Protein AF-A0A1R1X973-F1 (afdb_monomer_lite)

Organism: NCBI:txid133412

Structure (mmCIF, N/CA/C/O backbone):
data_AF-A0A1R1X973-F1
#
_entry.id   AF-A0A1R1X973-F1
#
loop_
_atom_site.group_PDB
_atom_site.id
_atom_site.type_symbol
_atom_site.label_atom_id
_atom_site.label_alt_id
_atom_site.label_comp_id
_atom_site.label_asym_id
_atom_site.label_entity_id
_atom_site.label_seq_id
_atom_site.pdbx_PDB_ins_code
_atom_site.Cartn_x
_atom_site.Cartn_y
_atom_site.Cartn_z
_atom_site.occupancy
_atom_site.B_iso_or_equiv
_atom_site.auth_seq_id
_atom_site.auth_comp_id
_atom_site.auth_asym_id
_atom_site.auth_atom_id
_atom_site.pdbx_PDB_model_num
ATOM 1 N N . MET A 1 1 ? 5.787 -3.755 11.668 1.00 71.75 1 MET A N 1
ATOM 2 C CA . MET A 1 1 ? 5.842 -2.279 11.760 1.00 71.75 1 MET A CA 1
ATOM 3 C C . MET A 1 1 ? 4.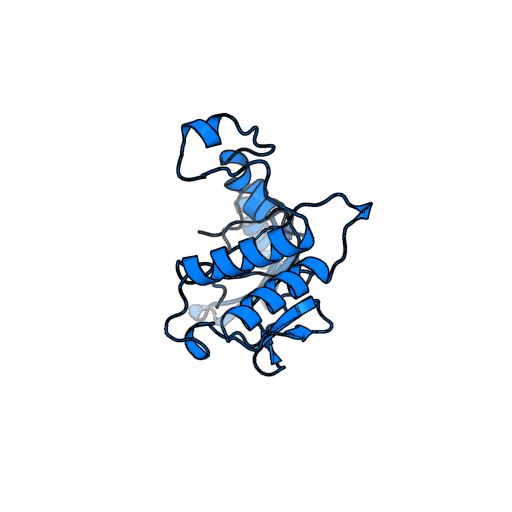712 -1.720 10.912 1.00 71.75 1 MET A C 1
ATOM 5 O O . MET A 1 1 ? 4.560 -2.182 9.790 1.00 71.75 1 MET A O 1
ATOM 9 N N . CYS A 1 2 ? 3.910 -0.798 11.445 1.00 79.50 2 CYS A N 1
ATOM 10 C CA . CYS A 1 2 ? 2.888 -0.079 10.679 1.00 79.50 2 CYS A CA 1
ATOM 11 C C . CYS A 1 2 ? 3.450 1.288 10.275 1.00 79.50 2 CYS A C 1
ATOM 13 O O . CYS A 1 2 ? 4.142 1.911 11.076 1.00 79.50 2 CYS A O 1
ATOM 15 N N . VAL A 1 3 ? 3.174 1.737 9.049 1.00 85.56 3 VAL A N 1
ATOM 16 C CA . VAL A 1 3 ? 3.608 3.046 8.542 1.00 85.56 3 VAL A CA 1
ATOM 17 C C . VAL A 1 3 ? 2.441 3.714 7.830 1.00 85.56 3 VAL A C 1
ATOM 19 O O . VAL A 1 3 ? 1.782 3.095 6.993 1.00 85.56 3 VAL A O 1
ATOM 22 N N . ARG A 1 4 ? 2.214 5.000 8.115 1.00 83.69 4 ARG A N 1
ATOM 23 C CA . ARG A 1 4 ? 1.286 5.834 7.349 1.00 83.69 4 ARG A CA 1
ATOM 24 C C . ARG A 1 4 ? 2.038 6.543 6.226 1.00 83.69 4 ARG A C 1
ATOM 26 O O . ARG A 1 4 ? 2.976 7.300 6.470 1.00 83.69 4 ARG A O 1
ATOM 33 N N . ARG A 1 5 ? 1.602 6.322 4.986 1.00 84.81 5 ARG A N 1
ATOM 34 C CA . ARG A 1 5 ? 2.119 7.046 3.816 1.00 84.81 5 ARG A CA 1
ATOM 35 C C . ARG A 1 5 ? 1.446 8.416 3.677 1.00 84.81 5 ARG A C 1
ATOM 37 O O . ARG A 1 5 ? 0.317 8.609 4.115 1.00 84.81 5 ARG A O 1
ATOM 44 N N . ILE A 1 6 ? 2.121 9.338 2.994 1.00 83.19 6 ILE A N 1
ATOM 45 C CA . ILE A 1 6 ? 1.608 10.692 2.711 1.00 83.19 6 ILE A CA 1
ATOM 46 C C . ILE A 1 6 ? 0.425 10.655 1.721 1.00 83.19 6 ILE A C 1
ATOM 48 O O . ILE A 1 6 ? -0.462 11.505 1.758 1.00 83.19 6 ILE A O 1
ATOM 52 N N . SER A 1 7 ? 0.394 9.677 0.811 1.00 81.44 7 SER A N 1
ATOM 53 C CA . SER A 1 7 ? -0.679 9.539 -0.177 1.00 81.44 7 SER A CA 1
ATOM 54 C C . SER A 1 7 ? -1.923 8.830 0.387 1.00 81.44 7 SER A C 1
ATOM 56 O O . SER A 1 7 ? -1.831 7.900 1.177 1.00 81.44 7 SER A O 1
ATOM 58 N N . GLY A 1 8 ? -3.120 9.211 -0.068 1.00 71.19 8 GLY A N 1
ATOM 59 C CA . GLY A 1 8 ? -4.357 8.507 0.315 1.00 71.19 8 GLY A CA 1
ATOM 60 C C . GLY A 1 8 ? -4.468 7.068 -0.227 1.00 71.19 8 GLY A C 1
ATOM 61 O O . GLY A 1 8 ? -3.612 6.597 -0.980 1.00 71.19 8 GLY A O 1
ATOM 62 N N . GLY A 1 9 ? -5.552 6.364 0.122 1.00 72.75 9 GLY A N 1
ATOM 63 C CA . GLY A 1 9 ? -5.918 5.015 -0.357 1.00 72.75 9 GLY A CA 1
ATOM 64 C C . GLY A 1 9 ? -5.969 3.952 0.746 1.00 72.75 9 GLY A C 1
ATOM 65 O O . GLY A 1 9 ? -5.810 4.282 1.914 1.00 72.75 9 GLY A O 1
ATOM 66 N N . GLY A 1 10 ? -6.137 2.683 0.362 1.00 74.19 10 GLY A N 1
ATOM 67 C CA . GLY A 1 10 ? -6.251 1.553 1.294 1.00 74.19 10 GLY A CA 1
ATOM 68 C C . GLY A 1 10 ? -4.926 1.043 1.875 1.00 74.19 10 GLY A C 1
ATOM 69 O O . GLY A 1 10 ? -3.848 1.568 1.571 1.00 74.19 10 GLY A O 1
ATOM 70 N N . THR A 1 11 ? -5.025 0.004 2.701 1.00 81.25 11 THR A N 1
ATOM 71 C CA . THR A 1 11 ? -3.897 -0.668 3.361 1.00 81.25 11 THR A CA 1
ATOM 72 C C . THR A 1 11 ? -3.297 -1.743 2.459 1.00 81.25 11 THR A C 1
ATOM 74 O O . THR A 1 11 ? -4.022 -2.471 1.786 1.00 81.25 11 THR A O 1
ATOM 77 N N . VAL A 1 12 ? -1.968 -1.846 2.452 1.00 81.62 12 VAL A N 1
ATOM 78 C CA . VAL A 1 12 ? -1.215 -2.853 1.693 1.00 81.62 12 VAL A CA 1
ATOM 79 C C . VAL A 1 12 ? -0.122 -3.456 2.570 1.00 81.62 12 VAL A C 1
ATOM 81 O O . VAL A 1 12 ? 0.368 -2.805 3.493 1.00 81.62 12 VAL A O 1
ATOM 84 N N . TYR A 1 13 ? 0.255 -4.697 2.273 1.00 85.62 13 TYR A N 1
ATOM 85 C CA . TYR A 1 13 ? 1.348 -5.399 2.938 1.00 85.62 13 TYR A CA 1
ATOM 86 C C . TYR A 1 13 ? 2.628 -5.338 2.092 1.00 85.62 13 TYR A C 1
ATOM 88 O O . TYR A 1 13 ? 2.587 -5.451 0.863 1.00 85.62 13 TYR A O 1
ATOM 96 N N . HIS A 1 14 ? 3.771 -5.160 2.755 1.00 87.56 14 HIS A N 1
ATOM 97 C CA . HIS A 1 14 ? 5.084 -5.125 2.119 1.00 87.56 14 HIS A CA 1
ATOM 98 C C . HIS A 1 14 ? 6.025 -6.129 2.789 1.00 87.56 14 HIS A C 1
ATOM 100 O O . HIS A 1 14 ? 6.245 -6.069 3.999 1.00 87.56 14 HIS A O 1
ATOM 106 N N . ASP A 1 15 ? 6.617 -6.995 1.974 1.00 90.25 15 ASP A N 1
ATOM 107 C CA . ASP A 1 15 ? 7.738 -7.870 2.306 1.00 90.25 15 ASP A CA 1
ATOM 108 C C . ASP A 1 15 ? 8.846 -7.725 1.243 1.00 90.25 15 ASP A C 1
ATOM 110 O O . ASP A 1 15 ? 8.802 -6.829 0.398 1.00 90.25 15 ASP A O 1
ATOM 114 N N . GLN A 1 16 ? 9.851 -8.604 1.273 1.00 88.62 16 GLN A N 1
ATOM 115 C CA . GLN A 1 16 ? 10.930 -8.617 0.276 1.00 88.62 16 GLN A CA 1
ATOM 116 C C . GLN A 1 16 ? 10.479 -9.056 -1.130 1.00 88.62 16 GLN A C 1
ATOM 118 O O . GLN A 1 16 ? 11.216 -8.851 -2.092 1.00 88.62 16 GLN A O 1
ATOM 123 N N . GLY A 1 17 ? 9.294 -9.657 -1.266 1.00 88.19 17 GLY A N 1
ATOM 124 C CA . GLY A 1 17 ? 8.691 -10.002 -2.553 1.00 88.19 17 GLY A CA 1
ATOM 125 C C . GLY A 1 17 ? 7.972 -8.824 -3.215 1.00 88.19 17 GLY A C 1
ATOM 126 O O . GLY A 1 17 ? 7.652 -8.893 -4.403 1.00 88.19 17 GLY A O 1
ATOM 127 N N . ASN A 1 18 ? 7.741 -7.731 -2.483 1.00 90.44 18 ASN A N 1
ATOM 128 C CA . ASN A 1 18 ? 7.068 -6.544 -2.992 1.00 90.44 18 ASN A CA 1
ATOM 129 C C . ASN A 1 18 ? 8.061 -5.523 -3.576 1.00 90.44 18 ASN A C 1
ATOM 131 O O . ASN A 1 18 ? 9.091 -5.210 -2.983 1.00 90.44 18 ASN A O 1
ATOM 135 N N . THR A 1 19 ? 7.724 -4.955 -4.737 1.00 89.56 19 THR A N 1
ATOM 136 C CA . THR A 1 19 ? 8.478 -3.862 -5.357 1.00 89.56 19 THR A CA 1
ATOM 137 C C . THR A 1 19 ? 7.643 -2.589 -5.423 1.00 89.56 19 THR A C 1
ATOM 139 O O . THR A 1 19 ? 6.618 -2.535 -6.098 1.00 89.56 19 THR A O 1
ATOM 142 N N . ASN A 1 20 ? 8.135 -1.533 -4.776 1.00 90.25 20 ASN A N 1
ATOM 143 C CA . ASN A 1 20 ? 7.516 -0.212 -4.798 1.00 90.25 20 ASN A CA 1
ATOM 144 C C . ASN A 1 20 ? 8.091 0.649 -5.928 1.00 90.25 20 ASN A C 1
ATOM 146 O O . ASN A 1 20 ? 9.302 0.667 -6.144 1.00 90.25 20 ASN A O 1
ATOM 150 N N . TYR A 1 21 ? 7.234 1.416 -6.603 1.00 88.62 21 TYR A N 1
ATOM 151 C CA . TYR A 1 21 ? 7.641 2.420 -7.584 1.00 88.62 21 TYR A CA 1
ATOM 152 C C . TYR A 1 21 ? 6.878 3.729 -7.357 1.00 88.62 21 TYR A C 1
ATOM 154 O O . TYR A 1 21 ? 5.712 3.724 -6.965 1.00 88.62 21 TYR A O 1
ATOM 162 N N . SER A 1 22 ? 7.537 4.852 -7.638 1.00 87.75 22 SER A N 1
ATOM 163 C CA . SER A 1 22 ? 6.955 6.192 -7.548 1.00 87.75 22 SER A CA 1
ATOM 164 C C . SER A 1 22 ? 7.372 7.004 -8.763 1.00 87.75 22 SER A C 1
ATOM 166 O O . SER A 1 22 ? 8.551 7.046 -9.107 1.00 87.75 22 SER A O 1
ATOM 168 N N . VAL A 1 23 ? 6.409 7.661 -9.408 1.00 86.12 23 VAL A N 1
ATOM 169 C CA . VAL A 1 23 ? 6.664 8.537 -10.554 1.00 86.12 23 VAL A CA 1
ATOM 170 C C . VAL A 1 23 ? 6.251 9.956 -10.189 1.00 86.12 23 VAL A C 1
ATOM 172 O O . VAL A 1 23 ? 5.088 10.204 -9.875 1.00 86.12 23 VAL A O 1
ATOM 175 N N . PHE A 1 24 ? 7.203 10.884 -10.253 1.00 86.19 24 PHE A N 1
ATOM 176 C CA . PHE A 1 24 ? 6.985 12.307 -10.002 1.00 86.19 24 PHE A CA 1
ATOM 177 C C . PHE A 1 24 ? 7.022 13.070 -11.327 1.00 86.19 24 PHE A C 1
ATOM 179 O O . PHE A 1 24 ? 7.920 12.861 -12.140 1.00 86.19 24 PHE A O 1
ATOM 186 N N . MET A 1 25 ? 6.045 13.947 -11.550 1.00 85.44 25 MET A N 1
ATOM 187 C CA . MET A 1 25 ? 5.978 14.808 -12.733 1.00 85.44 25 MET A CA 1
ATOM 188 C C . MET A 1 25 ? 5.228 16.109 -12.415 1.00 85.44 25 MET A C 1
ATOM 190 O O . MET A 1 25 ? 4.450 16.133 -11.455 1.00 85.44 25 MET A O 1
ATOM 194 N N . PRO A 1 26 ? 5.419 17.176 -13.213 1.00 87.06 26 PRO A N 1
ATOM 195 C CA . PRO A 1 26 ? 4.606 18.384 -13.120 1.00 87.06 26 PRO A CA 1
ATOM 196 C C . PRO A 1 26 ? 3.113 18.074 -13.247 1.00 87.06 26 PRO A C 1
ATOM 198 O O . PRO A 1 26 ? 2.712 17.201 -14.016 1.00 87.06 26 PRO A O 1
ATOM 201 N N . ARG A 1 27 ? 2.274 18.812 -12.512 1.00 85.19 27 ARG A N 1
ATOM 202 C CA . ARG A 1 27 ? 0.820 18.574 -12.453 1.00 85.19 27 ARG A CA 1
ATOM 203 C C . ARG A 1 27 ? 0.133 18.696 -13.815 1.00 85.19 27 ARG A C 1
ATOM 205 O O . ARG A 1 27 ? -0.826 17.986 -14.079 1.00 85.19 27 ARG A O 1
ATOM 212 N N . GLU A 1 28 ? 0.634 19.580 -14.660 1.00 87.75 28 GLU A N 1
ATOM 213 C CA . GLU A 1 28 ? 0.197 19.788 -16.044 1.00 87.75 28 GLU A CA 1
ATOM 214 C C . GLU A 1 28 ? 0.431 18.573 -16.954 1.00 87.75 28 GLU A C 1
ATOM 216 O O . GLU A 1 28 ? -0.326 18.360 -17.896 1.00 87.75 28 GLU A O 1
ATOM 221 N N . ASN A 1 29 ? 1.399 17.718 -16.613 1.00 82.19 29 ASN A N 1
ATOM 222 C CA . ASN A 1 29 ? 1.697 16.479 -17.333 1.00 82.19 29 ASN A CA 1
ATOM 223 C C . ASN A 1 29 ? 1.098 15.248 -16.640 1.00 82.19 29 ASN A C 1
ATOM 225 O O . ASN A 1 29 ? 1.344 14.119 -17.067 1.00 82.19 29 ASN A O 1
ATOM 229 N N . PHE A 1 30 ? 0.362 15.449 -15.543 1.00 80.88 30 PHE A N 1
ATOM 230 C CA . PHE A 1 30 ? -0.191 14.357 -14.765 1.00 80.88 30 PHE A CA 1
ATOM 231 C C . PHE A 1 30 ? -1.365 13.715 -15.498 1.00 80.88 30 PHE A C 1
ATOM 233 O O . PHE A 1 30 ? -2.439 14.297 -15.640 1.00 80.88 30 PHE A O 1
ATOM 240 N N . ASP A 1 31 ? -1.160 12.463 -15.875 1.00 81.31 31 ASP A N 1
ATOM 241 C CA . ASP A 1 31 ? -2.193 11.566 -16.361 1.00 81.31 31 ASP A CA 1
ATOM 242 C C . ASP A 1 31 ? -2.295 10.384 -15.386 1.00 81.31 31 ASP A C 1
ATOM 244 O O . ASP A 1 31 ? -1.290 9.761 -15.025 1.00 81.31 31 ASP A O 1
ATOM 248 N N . ARG A 1 32 ? -3.525 10.120 -14.926 1.00 73.25 32 ARG A N 1
ATOM 249 C CA . ARG A 1 32 ? -3.831 9.108 -13.905 1.00 73.25 32 ARG A CA 1
ATOM 250 C C . ARG A 1 32 ? -3.451 7.705 -14.355 1.00 73.25 32 ARG A C 1
ATOM 252 O O . ARG A 1 32 ? -3.018 6.918 -13.521 1.00 73.25 32 ARG A O 1
ATOM 259 N N . ASP A 1 33 ? -3.584 7.417 -15.646 1.00 83.06 33 ASP A N 1
ATOM 260 C CA . ASP A 1 33 ? -3.291 6.102 -16.208 1.00 83.06 33 ASP A CA 1
ATOM 261 C C . ASP A 1 3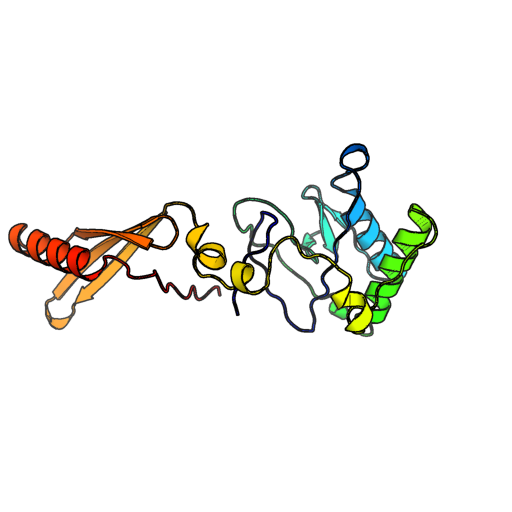3 ? -1.827 5.943 -16.599 1.00 83.06 33 ASP A C 1
ATOM 263 O O . ASP A 1 33 ? -1.330 4.828 -16.741 1.00 83.06 33 ASP A O 1
ATOM 267 N N . MET A 1 34 ? -1.104 7.048 -16.767 1.00 86.69 34 MET A N 1
ATOM 268 C CA . MET A 1 34 ? 0.205 7.041 -17.407 1.00 86.69 34 MET A CA 1
ATOM 269 C C . MET A 1 34 ? 1.202 6.105 -16.722 1.00 86.69 34 MET A C 1
ATOM 271 O O . MET A 1 34 ? 1.876 5.325 -17.400 1.00 86.69 34 MET A O 1
ATOM 275 N N . SER A 1 35 ? 1.289 6.160 -15.392 1.00 87.81 35 SER A N 1
ATOM 276 C CA . SER A 1 35 ? 2.204 5.312 -14.626 1.00 87.81 35 SER A CA 1
ATOM 277 C C . SER A 1 35 ? 1.781 3.841 -14.660 1.00 87.81 35 SER A C 1
ATOM 279 O O . SER A 1 35 ? 2.632 2.975 -14.858 1.00 87.81 35 SER A O 1
ATOM 281 N N . ALA A 1 36 ? 0.482 3.556 -14.539 1.00 89.19 36 ALA A N 1
ATOM 282 C CA . ALA A 1 36 ? -0.060 2.203 -14.623 1.00 89.19 36 ALA A CA 1
ATOM 283 C C . ALA A 1 36 ? 0.177 1.595 -16.014 1.00 89.19 36 ALA A C 1
ATOM 285 O O . ALA A 1 36 ? 0.672 0.476 -16.121 1.00 89.19 36 ALA A O 1
ATOM 286 N N . ILE A 1 37 ? -0.064 2.357 -17.086 1.00 91.56 37 ILE A N 1
ATOM 287 C CA . ILE A 1 37 ? 0.195 1.948 -18.475 1.00 91.56 37 ILE A CA 1
ATOM 288 C C . ILE A 1 37 ? 1.687 1.699 -18.700 1.00 91.56 37 ILE A C 1
ATOM 290 O O . ILE A 1 37 ? 2.059 0.734 -19.373 1.00 91.56 37 ILE A O 1
ATOM 294 N N . LEU A 1 38 ? 2.556 2.547 -18.144 1.00 92.56 38 LEU A N 1
ATOM 295 C CA . LEU A 1 38 ? 4.004 2.395 -18.255 1.00 92.56 38 LEU A CA 1
ATOM 296 C C . LEU A 1 38 ? 4.476 1.088 -17.611 1.00 92.56 38 LEU A C 1
ATOM 298 O O . LEU A 1 38 ? 5.208 0.329 -18.247 1.00 92.56 38 LEU A O 1
ATOM 302 N N . VAL A 1 39 ? 4.019 0.797 -16.392 1.00 93.50 39 VAL A N 1
ATOM 303 C CA . VAL A 1 39 ? 4.382 -0.436 -15.679 1.00 93.50 39 VAL A CA 1
ATOM 304 C C . VAL A 1 39 ? 3.741 -1.661 -16.330 1.00 93.50 39 VAL A C 1
ATOM 306 O O . VAL A 1 39 ? 4.419 -2.663 -16.533 1.00 93.50 39 VAL A O 1
ATOM 309 N N . SER A 1 40 ? 2.485 -1.573 -16.771 1.00 93.69 40 SER A N 1
ATOM 310 C CA . SER A 1 40 ? 1.827 -2.624 -17.555 1.00 93.69 40 SER A CA 1
ATOM 311 C C . SER A 1 40 ? 2.625 -2.943 -18.824 1.00 93.69 40 SER A C 1
ATOM 313 O O . SER A 1 40 ? 2.889 -4.103 -19.130 1.00 93.69 40 SER A O 1
ATOM 315 N N . SER A 1 41 ? 3.090 -1.922 -19.546 1.00 94.25 41 SER A N 1
ATOM 316 C CA . SER A 1 41 ? 3.924 -2.093 -20.744 1.00 94.25 41 SER A CA 1
ATOM 317 C C . SER A 1 41 ? 5.291 -2.709 -20.430 1.00 94.25 41 SER A C 1
ATOM 319 O O . SER A 1 41 ? 5.841 -3.439 -21.257 1.00 94.25 41 SER A O 1
ATOM 321 N N . ALA A 1 42 ? 5.855 -2.410 -19.259 1.00 94.44 42 ALA A N 1
ATOM 322 C CA . ALA A 1 42 ? 7.105 -2.995 -18.785 1.00 94.44 42 ALA A CA 1
ATOM 323 C C . ALA A 1 42 ? 6.931 -4.491 -18.478 1.00 94.44 42 ALA A C 1
ATOM 325 O O . ALA A 1 42 ? 7.693 -5.312 -18.986 1.00 94.44 42 ALA A O 1
ATOM 326 N N . LEU A 1 43 ? 5.854 -4.854 -17.778 1.00 94.00 43 LEU A N 1
ATOM 327 C CA . LEU A 1 43 ? 5.471 -6.243 -17.508 1.00 94.00 43 LEU A CA 1
ATOM 328 C C . LEU A 1 43 ? 5.262 -7.049 -18.799 1.00 94.00 43 LEU A C 1
ATOM 330 O O . LEU A 1 43 ? 5.807 -8.144 -18.937 1.00 94.00 43 LEU A O 1
ATOM 334 N N . ASN A 1 44 ? 4.580 -6.472 -19.792 1.00 94.31 44 ASN A N 1
ATOM 335 C CA . ASN A 1 44 ? 4.406 -7.120 -21.097 1.00 94.31 44 ASN A CA 1
ATOM 336 C C . ASN A 1 44 ? 5.748 -7.389 -21.796 1.00 94.31 44 ASN A C 1
ATOM 338 O O . ASN A 1 44 ? 5.915 -8.427 -22.430 1.00 94.31 44 ASN A O 1
ATOM 342 N N . SER A 1 45 ? 6.735 -6.497 -21.646 1.00 93.94 45 SER A N 1
ATOM 343 C CA . SER A 1 45 ? 8.063 -6.698 -22.245 1.00 93.94 45 SER A CA 1
ATOM 344 C C . SER A 1 45 ? 8.873 -7.835 -21.614 1.00 93.94 45 SER A C 1
ATOM 346 O O . SER A 1 45 ? 9.812 -8.319 -22.238 1.00 93.94 45 SER A O 1
ATOM 348 N N . VAL A 1 46 ? 8.491 -8.288 -20.415 1.00 92.19 46 VAL A N 1
ATOM 349 C CA . VAL A 1 46 ? 9.094 -9.441 -19.724 1.00 92.19 46 VAL A CA 1
ATOM 350 C C . VAL A 1 46 ? 8.185 -10.679 -19.743 1.00 92.19 46 VAL A C 1
ATOM 352 O O . VAL A 1 46 ? 8.391 -11.613 -18.971 1.00 92.19 46 VAL A O 1
ATOM 355 N N . GLY A 1 47 ? 7.187 -10.699 -20.635 1.00 90.38 47 GLY A N 1
ATOM 356 C CA . GLY A 1 47 ? 6.314 -11.853 -20.870 1.00 90.38 47 GLY A CA 1
ATOM 357 C C . GLY A 1 47 ? 5.122 -11.976 -19.919 1.00 90.38 47 GLY A C 1
ATOM 358 O O . GLY A 1 47 ? 4.481 -13.021 -19.899 1.00 90.38 47 GLY A O 1
ATOM 359 N N . ILE A 1 48 ? 4.806 -10.938 -19.139 1.00 92.38 48 ILE A N 1
ATOM 360 C CA . ILE A 1 48 ? 3.664 -10.933 -18.215 1.00 92.38 48 ILE A CA 1
ATOM 361 C C . ILE A 1 48 ? 2.519 -10.128 -18.853 1.00 92.38 48 ILE A C 1
ATOM 363 O O . ILE A 1 48 ? 2.683 -8.920 -19.046 1.00 92.38 48 ILE A O 1
ATOM 367 N N . PRO A 1 49 ? 1.363 -10.745 -19.172 1.00 91.31 49 PRO A N 1
ATOM 368 C CA . PRO A 1 49 ? 0.288 -10.111 -19.940 1.00 91.31 49 PRO A CA 1
ATOM 369 C C . PRO A 1 49 ? -0.563 -9.175 -19.066 1.00 91.31 49 PRO A C 1
ATOM 371 O O . PRO A 1 49 ? -1.726 -9.440 -18.769 1.00 91.31 49 PRO A O 1
ATOM 374 N N . ALA A 1 50 ? 0.046 -8.082 -18.611 1.00 92.50 50 ALA A N 1
ATOM 375 C CA . ALA A 1 50 ? -0.594 -7.109 -17.740 1.00 92.50 50 ALA A CA 1
ATOM 376 C C . ALA A 1 50 ? -1.471 -6.119 -18.527 1.00 92.50 50 ALA A C 1
ATOM 378 O O . ALA A 1 50 ? -1.114 -5.702 -19.634 1.00 92.50 50 ALA A O 1
ATOM 379 N N . THR A 1 51 ? -2.581 -5.691 -17.928 1.00 91.62 51 THR A N 1
ATOM 380 C CA . THR A 1 51 ? -3.486 -4.654 -18.453 1.00 91.62 51 THR A CA 1
ATOM 381 C C . THR A 1 51 ? -3.855 -3.645 -17.369 1.00 91.62 51 THR A C 1
ATOM 383 O O . THR A 1 51 ? -3.673 -3.925 -16.190 1.00 91.62 51 THR A O 1
ATOM 386 N N . VAL A 1 52 ? -4.377 -2.475 -17.744 1.00 89.75 52 VAL A N 1
ATOM 387 C CA . VAL A 1 52 ? -4.885 -1.474 -16.789 1.00 89.75 52 VAL A CA 1
ATOM 388 C C . VAL A 1 52 ? -6.411 -1.491 -16.812 1.00 89.75 52 VAL A C 1
ATOM 390 O O . VAL A 1 52 ? -7.017 -1.397 -17.881 1.00 89.75 52 VAL A O 1
ATOM 393 N N . ASN A 1 53 ? -7.039 -1.643 -15.646 1.00 85.75 53 ASN A N 1
ATOM 394 C CA . ASN A 1 53 ? -8.497 -1.657 -15.523 1.00 85.75 53 ASN A CA 1
ATOM 395 C C . ASN A 1 53 ? -9.080 -0.226 -15.402 1.00 85.75 53 ASN A C 1
ATOM 397 O O . ASN A 1 53 ? -8.359 0.762 -15.295 1.00 85.75 53 ASN A O 1
ATOM 401 N N . LYS A 1 54 ? -10.415 -0.099 -15.350 1.00 82.94 54 LYS A N 1
ATOM 402 C CA . LYS A 1 54 ? -11.109 1.202 -15.191 1.00 82.94 54 LYS A CA 1
ATOM 403 C C . LYS A 1 54 ? -10.829 1.918 -13.861 1.00 82.94 54 LYS A C 1
ATOM 405 O O . LYS A 1 54 ? -11.154 3.093 -13.730 1.00 82.94 54 LYS A O 1
ATOM 410 N N . ARG A 1 55 ? -10.301 1.201 -12.865 1.00 77.94 55 ARG A N 1
ATOM 411 C CA . ARG A 1 55 ? -9.896 1.737 -11.559 1.00 77.94 55 ARG A CA 1
ATOM 412 C C . ARG A 1 55 ? -8.431 2.183 -11.540 1.00 77.94 55 ARG A C 1
ATOM 414 O O . ARG A 1 55 ? -7.975 2.628 -10.494 1.00 77.94 55 ARG A O 1
ATOM 421 N N . HIS A 1 56 ? -7.733 2.108 -12.676 1.00 81.12 56 HIS A N 1
ATOM 422 C CA . HIS A 1 56 ? -6.304 2.390 -12.807 1.00 81.12 56 HIS A CA 1
ATOM 423 C C . HIS A 1 56 ? -5.397 1.359 -12.102 1.00 81.12 56 HIS A C 1
ATOM 425 O O . HIS A 1 56 ? -4.217 1.631 -11.874 1.00 81.12 56 HIS A O 1
ATOM 431 N N . ASP A 1 57 ? -5.918 0.167 -11.780 1.00 84.12 57 ASP A N 1
ATOM 432 C CA . ASP A 1 57 ? -5.110 -0.940 -11.259 1.00 84.12 57 ASP A CA 1
ATOM 433 C C . ASP A 1 57 ? -4.486 -1.736 -12.410 1.00 84.12 57 ASP A C 1
ATOM 435 O O . ASP A 1 57 ? -5.110 -1.940 -13.456 1.00 84.12 57 ASP A O 1
ATOM 439 N N . ILE A 1 58 ? -3.275 -2.247 -12.188 1.00 88.62 58 ILE A N 1
ATOM 440 C CA . ILE A 1 58 ? -2.620 -3.197 -13.086 1.00 88.62 58 ILE A CA 1
ATOM 441 C C . ILE A 1 58 ? -3.124 -4.603 -12.768 1.00 88.62 58 ILE A C 1
ATOM 443 O O . ILE A 1 58 ? -3.016 -5.054 -11.625 1.00 88.62 58 ILE A O 1
ATOM 447 N N . THR A 1 59 ? -3.627 -5.308 -13.779 1.00 90.19 59 THR A N 1
ATOM 448 C CA . THR A 1 59 ? -4.207 -6.647 -13.654 1.00 90.19 59 THR A CA 1
ATOM 449 C C . THR A 1 59 ? -3.562 -7.659 -14.591 1.00 90.19 59 THR A C 1
ATOM 451 O O . THR A 1 59 ? -3.081 -7.297 -15.662 1.00 90.19 59 THR A O 1
ATOM 454 N N . VAL A 1 60 ? -3.588 -8.937 -14.210 1.00 86.62 60 VAL A N 1
ATOM 455 C CA . VAL A 1 60 ? -3.335 -10.083 -15.106 1.00 86.62 60 VAL A CA 1
ATOM 456 C C . VAL A 1 60 ? -4.608 -10.919 -15.191 1.00 86.62 60 VAL A C 1
ATOM 458 O O . VAL A 1 60 ? -5.418 -10.918 -14.259 1.00 86.62 60 VAL A O 1
ATOM 461 N N . ASP A 1 61 ? -4.814 -11.590 -16.324 1.00 79.56 61 ASP A N 1
ATOM 462 C CA . ASP A 1 61 ? -6.015 -12.385 -16.616 1.00 79.56 61 ASP A CA 1
ATOM 463 C C . ASP A 1 61 ? -7.325 -11.579 -16.504 1.00 79.56 61 ASP A C 1
ATOM 465 O O . ASP A 1 61 ? -8.389 -12.122 -16.225 1.00 79.56 61 ASP A O 1
ATOM 469 N N . GLY A 1 62 ? -7.255 -10.255 -16.680 1.00 66.56 62 GLY A N 1
ATOM 470 C CA . GLY A 1 62 ? -8.406 -9.349 -16.666 1.00 66.56 62 GLY A CA 1
ATOM 471 C C . GLY A 1 62 ? -9.002 -9.028 -15.288 1.00 66.56 62 GLY A C 1
ATOM 472 O O . GLY A 1 62 ? -9.752 -8.057 -15.194 1.00 66.56 62 GLY A O 1
ATOM 473 N N . PHE A 1 63 ? -8.656 -9.765 -14.222 1.00 67.12 63 PHE A N 1
ATOM 474 C CA . PHE A 1 63 ? -9.317 -9.622 -12.910 1.00 67.12 63 PHE A CA 1
ATOM 475 C C . PHE A 1 63 ? -8.385 -9.598 -11.689 1.00 67.12 63 PHE A C 1
ATOM 477 O O . PHE A 1 63 ? -8.780 -9.054 -10.659 1.00 67.12 63 PHE A O 1
ATOM 484 N N . LYS A 1 64 ? -7.163 -10.146 -11.767 1.00 67.88 64 LYS A N 1
ATOM 485 C CA . LYS A 1 64 ? -6.267 -10.230 -10.599 1.00 67.88 64 LYS A CA 1
ATOM 486 C C . LYS A 1 64 ? -5.350 -9.019 -10.530 1.00 67.88 64 LYS A C 1
ATOM 488 O O . LYS A 1 64 ? -4.541 -8.821 -11.434 1.00 67.88 64 LYS A O 1
ATOM 493 N N . ASN A 1 65 ? -5.437 -8.247 -9.454 1.00 68.19 65 ASN A N 1
ATOM 494 C CA . ASN A 1 65 ? -4.644 -7.039 -9.249 1.00 68.19 65 ASN A CA 1
ATOM 495 C C . ASN A 1 65 ? -3.187 -7.374 -8.863 1.00 68.19 65 ASN A C 1
ATOM 497 O O . ASN A 1 65 ? -2.930 -8.249 -8.037 1.00 68.19 65 ASN A O 1
ATOM 501 N N . ILE A 1 66 ? -2.229 -6.643 -9.437 1.00 68.00 66 ILE A N 1
ATOM 502 C CA . ILE A 1 66 ? -0.805 -6.646 -9.046 1.00 68.00 66 ILE A CA 1
ATOM 503 C C . ILE A 1 66 ? -0.464 -5.385 -8.239 1.00 68.00 66 ILE A C 1
ATOM 505 O O . ILE A 1 66 ? 0.415 -5.404 -7.382 1.00 68.00 66 ILE A O 1
ATOM 509 N N . THR A 1 67 ? -1.162 -4.278 -8.496 1.00 60.44 67 THR A N 1
ATOM 510 C CA . THR A 1 67 ? -0.973 -3.000 -7.798 1.00 60.44 67 THR A CA 1
ATOM 511 C C . THR A 1 67 ? -2.258 -2.570 -7.109 1.00 60.44 67 THR A C 1
ATOM 513 O O . THR A 1 67 ? -3.347 -2.863 -7.593 1.00 60.44 67 THR A O 1
ATOM 516 N N . SER A 1 68 ? -2.133 -1.810 -6.023 1.00 54.06 68 SER A N 1
ATOM 517 C CA . SER A 1 68 ? -3.257 -1.135 -5.369 1.00 54.06 68 SER A CA 1
ATOM 518 C C . SER A 1 68 ? -2.858 0.305 -5.049 1.00 54.06 68 SER A C 1
ATOM 520 O O . SER A 1 68 ? -1.889 0.519 -4.318 1.00 54.06 68 SER A O 1
ATOM 522 N N . ALA A 1 69 ? -3.566 1.301 -5.599 1.00 49.06 69 ALA A N 1
ATOM 523 C CA . ALA A 1 69 ? -3.414 2.695 -5.171 1.00 49.06 69 ALA A CA 1
ATOM 524 C C . ALA A 1 69 ? -4.678 3.568 -5.374 1.00 49.06 69 ALA A C 1
ATOM 526 O O . ALA A 1 69 ? -5.087 3.826 -6.500 1.00 49.06 69 ALA A O 1
ATOM 527 N N . LYS A 1 70 ? -5.152 4.148 -4.247 1.00 50.75 70 LYS A N 1
ATOM 528 C CA . LYS A 1 70 ? -6.245 5.148 -4.023 1.00 50.75 70 LYS A CA 1
ATOM 529 C C . LYS A 1 70 ? -7.686 4.627 -4.239 1.00 50.75 70 LYS A C 1
ATOM 531 O O . LYS A 1 70 ? -7.917 3.843 -5.138 1.00 50.75 70 LYS A O 1
ATOM 536 N N . GLY A 1 71 ? -8.738 4.996 -3.491 1.00 39.19 71 GLY A N 1
ATOM 537 C CA . GLY A 1 71 ? -9.010 5.961 -2.410 1.00 39.19 71 GLY A CA 1
ATOM 538 C C . GLY A 1 71 ? -9.827 5.299 -1.277 1.00 39.19 71 GLY A C 1
ATOM 539 O O . GLY A 1 71 ? -9.678 4.101 -1.090 1.00 39.19 71 GLY A O 1
ATOM 540 N N . ILE A 1 72 ? -10.584 6.082 -0.497 1.00 45.88 72 ILE A N 1
ATOM 541 C CA . ILE A 1 72 ? -11.237 5.707 0.780 1.00 45.88 72 ILE A CA 1
ATOM 542 C C . ILE A 1 72 ? -12.112 4.449 0.612 1.00 45.88 72 ILE A C 1
ATOM 544 O O . ILE A 1 72 ? -12.810 4.318 -0.389 1.00 45.88 72 ILE A O 1
ATOM 548 N N . ASP A 1 73 ? -12.009 3.561 1.602 1.00 47.62 73 ASP A N 1
ATOM 549 C CA . ASP A 1 73 ? -12.405 2.147 1.668 1.00 47.62 73 ASP A CA 1
ATOM 550 C C . ASP A 1 73 ? -11.453 1.150 0.995 1.00 47.62 73 ASP A C 1
ATOM 552 O O . ASP A 1 73 ? -11.147 1.185 -0.199 1.00 47.62 73 ASP A O 1
ATOM 556 N N . SER A 1 74 ? -10.968 0.208 1.809 1.00 53.22 74 SER A N 1
ATOM 557 C CA . SER A 1 74 ? -10.174 -0.926 1.347 1.00 53.22 74 SER A CA 1
ATOM 558 C C . SER A 1 74 ? -11.079 -1.878 0.565 1.00 53.22 74 SER A C 1
ATOM 560 O O . SER A 1 74 ? -11.690 -2.787 1.124 1.00 53.22 74 SER A O 1
ATOM 562 N N . VAL A 1 75 ? -11.201 -1.660 -0.744 1.00 61.56 75 VAL A N 1
ATOM 563 C CA . VAL A 1 75 ? -11.907 -2.603 -1.616 1.00 61.56 75 VAL A CA 1
ATOM 564 C C . VAL A 1 75 ? -11.024 -3.833 -1.797 1.00 61.56 75 VAL A C 1
ATOM 566 O O . VAL A 1 75 ? -10.054 -3.809 -2.565 1.00 61.56 75 VAL A O 1
ATOM 569 N N . ARG A 1 76 ? -11.370 -4.915 -1.090 1.00 64.50 76 ARG A N 1
ATOM 570 C CA . ARG A 1 76 ? -10.703 -6.212 -1.226 1.00 64.50 76 ARG A CA 1
ATOM 571 C C . ARG A 1 76 ? -10.709 -6.619 -2.696 1.00 64.50 76 ARG A C 1
ATOM 573 O O . ARG A 1 76 ? -11.758 -6.677 -3.329 1.00 64.50 76 ARG A O 1
ATOM 580 N N . SER A 1 77 ? -9.524 -6.862 -3.233 1.00 70.06 77 SER A N 1
ATOM 581 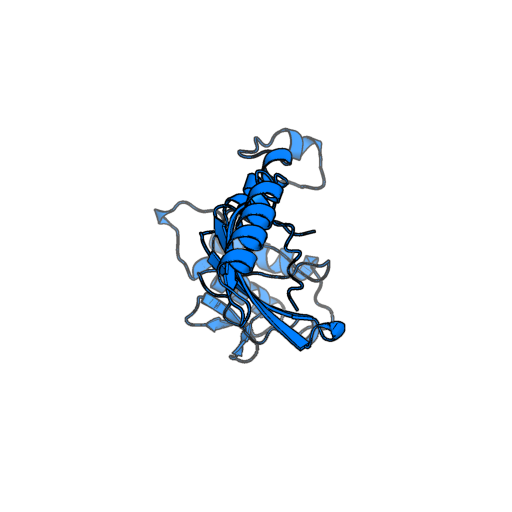C CA . SER A 1 77 ? -9.332 -7.299 -4.612 1.00 70.06 77 SER A CA 1
ATOM 582 C C . SER A 1 77 ? -8.526 -8.587 -4.591 1.00 70.06 77 SER A C 1
ATOM 584 O O . SER A 1 77 ? -7.650 -8.746 -3.740 1.00 70.06 77 SER A O 1
ATOM 586 N N . GLU A 1 78 ? -8.820 -9.512 -5.498 1.00 78.81 78 GLU A N 1
ATOM 587 C CA . GLU A 1 78 ? -7.978 -10.694 -5.659 1.00 78.81 78 GLU A CA 1
ATOM 588 C C . GLU A 1 78 ? -6.609 -10.265 -6.182 1.00 78.81 78 GLU A C 1
ATOM 590 O O . GLU A 1 78 ? -6.512 -9.552 -7.183 1.00 78.81 78 GLU A O 1
ATOM 595 N N . VAL A 1 79 ? -5.553 -10.682 -5.486 1.00 83.88 79 VAL A N 1
ATOM 596 C CA . VAL A 1 79 ? -4.168 -10.349 -5.827 1.00 83.88 79 VAL A CA 1
ATOM 597 C C . VAL A 1 79 ? -3.422 -11.572 -6.339 1.00 83.88 79 VAL A C 1
ATOM 599 O O . VAL A 1 79 ? -3.746 -12.709 -5.996 1.00 83.88 79 VAL A O 1
ATOM 602 N N . THR A 1 80 ? -2.402 -11.346 -7.163 1.00 87.44 80 THR A N 1
ATOM 603 C CA . THR A 1 80 ? -1.515 -12.408 -7.650 1.00 87.44 80 THR A CA 1
ATOM 604 C C . THR A 1 80 ? -0.065 -11.960 -7.662 1.00 87.44 80 THR A C 1
ATOM 606 O O . THR A 1 80 ? 0.240 -10.800 -7.927 1.00 87.44 80 THR A O 1
ATOM 609 N N . ASN A 1 81 ? 0.841 -12.913 -7.456 1.00 89.94 81 ASN A N 1
ATOM 610 C CA . ASN A 1 81 ? 2.272 -12.682 -7.594 1.00 89.94 81 ASN A CA 1
ATOM 611 C C . ASN A 1 81 ? 2.706 -12.812 -9.057 1.00 89.94 81 ASN A C 1
ATOM 613 O O . ASN A 1 81 ? 2.204 -13.669 -9.788 1.00 89.94 81 ASN A O 1
ATOM 617 N N . LEU A 1 82 ? 3.689 -12.004 -9.463 1.00 90.31 82 LEU A N 1
ATOM 618 C CA . LEU A 1 82 ? 4.273 -12.055 -10.810 1.00 90.31 82 LEU A CA 1
ATOM 619 C C . LEU A 1 82 ? 4.940 -13.406 -11.112 1.00 90.31 82 LEU A C 1
ATOM 621 O O . LEU A 1 82 ? 4.907 -13.867 -12.252 1.00 90.31 82 LEU A O 1
ATOM 625 N N . ILE A 1 83 ? 5.481 -14.066 -10.082 1.00 91.19 83 ILE A N 1
ATOM 626 C CA . ILE A 1 83 ? 6.133 -15.380 -10.190 1.00 91.19 83 ILE A CA 1
ATOM 627 C C . ILE A 1 83 ? 5.192 -16.473 -10.724 1.00 91.19 83 ILE A C 1
ATOM 629 O O . ILE A 1 83 ? 5.651 -17.434 -11.332 1.00 91.19 83 ILE A O 1
ATOM 633 N N . ASN A 1 84 ? 3.874 -16.301 -10.569 1.00 89.88 84 ASN A N 1
ATOM 634 C CA . ASN A 1 84 ? 2.880 -17.240 -11.095 1.00 89.88 84 ASN A CA 1
ATOM 635 C C . ASN A 1 84 ? 2.812 -17.232 -12.633 1.00 89.88 84 ASN A C 1
ATOM 637 O O . ASN A 1 84 ? 2.346 -18.201 -13.221 1.00 89.88 84 ASN A O 1
ATOM 641 N N . TYR A 1 85 ? 3.274 -16.154 -13.274 1.00 89.94 85 TYR A N 1
ATOM 642 C CA . TYR A 1 85 ? 3.268 -15.989 -14.734 1.00 89.94 85 TYR A CA 1
ATOM 643 C C . TYR A 1 85 ? 4.676 -16.041 -15.325 1.00 89.94 85 TYR A C 1
ATOM 645 O O . TYR A 1 85 ? 4.863 -16.485 -16.452 1.00 89.94 85 TYR A O 1
ATOM 653 N N . SER A 1 86 ? 5.675 -15.602 -14.560 1.00 90.94 86 SER A N 1
ATOM 654 C CA . SER A 1 86 ? 7.081 -15.662 -14.942 1.00 90.94 86 SER A CA 1
ATOM 655 C C . SER A 1 86 ? 7.905 -16.144 -13.742 1.00 90.94 86 SER A C 1
ATOM 657 O O . SER A 1 86 ? 8.338 -15.326 -12.933 1.00 90.94 86 SER A O 1
ATOM 659 N N . PRO A 1 87 ? 8.122 -17.466 -13.586 1.00 89.38 87 PRO A N 1
ATOM 660 C CA . PRO A 1 87 ? 8.735 -18.047 -12.384 1.00 89.38 87 PRO A CA 1
ATOM 661 C C . PRO A 1 87 ? 10.157 -17.573 -12.075 1.00 89.38 87 PRO A C 1
ATOM 663 O O . PRO A 1 87 ? 10.626 -17.696 -10.948 1.00 89.38 87 PRO A O 1
ATOM 666 N N . LEU A 1 88 ? 10.853 -17.046 -13.082 1.00 90.94 88 LEU A N 1
ATOM 667 C CA . LEU A 1 88 ? 12.221 -16.550 -12.963 1.00 90.94 88 LEU A CA 1
ATOM 668 C C . LEU A 1 88 ? 12.287 -15.025 -12.842 1.00 90.94 88 LEU A C 1
ATOM 670 O O . LEU A 1 88 ? 13.386 -14.476 -12.860 1.00 90.94 88 LEU A O 1
ATOM 674 N N . ILE A 1 89 ? 11.142 -14.335 -12.757 1.00 92.25 89 ILE A N 1
ATOM 675 C CA . ILE A 1 89 ? 11.124 -12.880 -12.647 1.00 92.25 89 ILE A CA 1
ATOM 676 C C . ILE A 1 89 ? 11.798 -12.443 -11.347 1.00 92.25 89 ILE A C 1
ATOM 678 O O . ILE A 1 89 ? 11.452 -12.875 -10.249 1.00 92.25 89 ILE A O 1
ATOM 682 N N . THR A 1 90 ? 12.770 -11.554 -11.481 1.00 93.12 90 THR A N 1
ATOM 683 C CA . THR A 1 90 ? 13.480 -10.946 -10.357 1.00 93.12 90 THR A CA 1
ATOM 684 C C . THR A 1 90 ? 13.080 -9.486 -10.195 1.00 93.12 90 THR A C 1
ATOM 686 O O . THR A 1 90 ? 12.683 -8.821 -11.157 1.00 93.12 90 THR A O 1
ATOM 689 N N . HIS A 1 91 ? 13.282 -8.952 -8.988 1.00 91.44 91 HIS A N 1
ATOM 690 C CA . HIS A 1 91 ? 13.166 -7.517 -8.726 1.00 91.44 91 HIS A CA 1
ATOM 691 C C . HIS A 1 91 ? 13.979 -6.690 -9.735 1.00 91.44 91 HIS A C 1
ATOM 693 O O . HIS A 1 91 ? 13.480 -5.710 -10.278 1.00 91.44 91 HIS A O 1
ATOM 699 N N . LYS A 1 92 ? 15.209 -7.122 -10.054 1.00 92.06 92 LYS A N 1
ATOM 700 C CA . LYS A 1 92 ? 16.074 -6.426 -11.013 1.00 92.06 92 LYS A CA 1
ATOM 701 C C . LYS A 1 92 ? 15.474 -6.398 -12.419 1.00 92.06 92 LYS A C 1
ATOM 703 O O . LYS A 1 92 ? 15.429 -5.336 -13.024 1.00 92.06 92 LYS A O 1
ATOM 708 N N . GLN A 1 93 ? 14.991 -7.531 -12.929 1.00 93.69 93 GLN A N 1
ATOM 709 C CA . GLN A 1 93 ? 14.373 -7.581 -14.261 1.00 93.69 93 GLN A CA 1
ATOM 710 C C . GLN A 1 93 ? 13.126 -6.699 -14.344 1.00 93.69 93 GLN A C 1
ATOM 712 O O . GLN A 1 93 ? 12.946 -5.987 -15.331 1.00 93.69 93 GLN A O 1
ATOM 717 N N . PHE A 1 94 ? 12.290 -6.713 -13.302 1.00 93.19 94 PHE A N 1
ATOM 718 C CA . PHE A 1 94 ? 11.146 -5.813 -13.219 1.00 93.19 94 PHE A CA 1
ATOM 719 C C . PHE A 1 94 ? 11.599 -4.345 -13.233 1.00 93.19 94 PHE A C 1
ATOM 721 O O . PHE A 1 94 ? 11.176 -3.589 -14.108 1.00 93.19 94 PHE A O 1
ATOM 728 N N . SER A 1 95 ? 12.507 -3.955 -12.337 1.00 93.19 95 SER A N 1
ATOM 729 C CA . SER A 1 95 ? 13.018 -2.584 -12.238 1.00 93.19 95 SER A CA 1
ATOM 730 C C . SER A 1 95 ? 13.648 -2.107 -13.549 1.00 93.19 95 SER A C 1
ATOM 732 O O . SER A 1 95 ? 13.285 -1.043 -14.046 1.00 93.19 95 SER A O 1
ATOM 734 N N . ASP A 1 96 ? 14.506 -2.920 -14.171 1.00 93.69 96 ASP A N 1
ATOM 735 C CA . ASP A 1 96 ? 15.131 -2.615 -15.462 1.00 93.69 96 ASP A CA 1
ATOM 736 C C . ASP A 1 96 ? 14.075 -2.420 -16.562 1.00 93.69 96 ASP A C 1
ATOM 738 O O . ASP A 1 96 ? 14.173 -1.492 -17.365 1.00 93.69 96 ASP A O 1
ATOM 742 N N . SER A 1 97 ? 13.025 -3.251 -16.593 1.00 94.94 97 SER A N 1
ATOM 743 C CA . SER A 1 97 ? 11.948 -3.117 -17.583 1.00 94.94 97 SER A CA 1
ATOM 744 C C . SER A 1 97 ? 11.180 -1.797 -17.434 1.00 94.94 97 SER A C 1
ATOM 746 O O . SER A 1 97 ? 10.895 -1.129 -18.432 1.00 94.94 97 SER A O 1
ATOM 748 N N . VAL A 1 98 ? 10.903 -1.375 -16.194 1.00 93.56 98 VAL A N 1
ATOM 749 C CA . VAL A 1 98 ? 10.221 -0.108 -15.889 1.00 93.56 98 VAL A CA 1
ATOM 750 C C . VAL A 1 98 ? 11.113 1.080 -16.248 1.00 93.56 98 VAL A C 1
ATOM 752 O O . VAL A 1 98 ? 10.656 2.002 -16.924 1.00 93.56 98 VAL A O 1
ATOM 755 N N . ILE A 1 99 ? 12.394 1.032 -15.872 1.00 92.62 99 ILE A N 1
ATOM 756 C CA . ILE A 1 99 ? 13.419 2.036 -16.204 1.00 92.62 99 ILE A CA 1
ATOM 757 C C . ILE A 1 99 ? 13.526 2.211 -17.725 1.00 92.62 99 ILE A C 1
ATOM 759 O O . ILE A 1 99 ? 13.477 3.337 -18.225 1.00 92.62 99 ILE A O 1
ATOM 763 N N . ASN A 1 100 ? 13.593 1.109 -18.474 1.00 93.69 100 ASN A N 1
ATOM 764 C CA . ASN A 1 100 ? 13.685 1.125 -19.933 1.00 93.69 100 ASN A CA 1
ATOM 765 C C . ASN A 1 100 ? 12.432 1.719 -20.585 1.00 93.69 100 ASN A C 1
ATOM 767 O O . ASN A 1 100 ? 12.541 2.542 -21.500 1.00 93.69 100 ASN A O 1
ATOM 771 N N . LYS A 1 101 ? 11.231 1.350 -20.115 1.00 93.75 101 LYS A N 1
ATOM 772 C CA . LYS A 1 101 ? 9.978 1.939 -20.615 1.00 93.75 101 LYS A CA 1
ATOM 773 C C . LYS A 1 101 ? 9.862 3.420 -20.284 1.00 93.75 101 LYS A C 1
ATOM 775 O O . LYS A 1 101 ? 9.421 4.189 -21.136 1.00 93.75 101 LYS A O 1
ATOM 780 N N . PHE A 1 102 ? 10.305 3.829 -19.099 1.00 92.06 102 PHE A N 1
ATOM 781 C CA . PHE A 1 102 ? 10.355 5.234 -18.720 1.00 92.06 102 PHE A CA 1
ATOM 782 C C . PHE A 1 102 ? 11.314 6.024 -19.613 1.00 92.06 102 PHE A C 1
ATOM 784 O O . PHE A 1 102 ? 10.899 7.014 -20.211 1.00 92.06 102 PHE A O 1
ATOM 791 N N . SER A 1 103 ? 12.549 5.545 -19.793 1.00 92.44 103 SER A N 1
ATOM 792 C CA . SER A 1 103 ? 13.536 6.176 -20.682 1.00 92.44 103 SER A CA 1
ATOM 793 C C . SER A 1 103 ? 13.062 6.272 -22.127 1.00 92.44 103 SER A C 1
ATOM 795 O O . SER A 1 103 ? 13.250 7.292 -22.782 1.00 92.44 103 SER A O 1
ATOM 797 N N . SER A 1 104 ? 12.405 5.227 -22.629 1.00 93.25 104 SER A N 1
ATOM 798 C CA . SER A 1 104 ? 11.872 5.219 -23.995 1.00 93.25 104 SER A CA 1
ATOM 799 C C . SER A 1 104 ? 10.790 6.283 -24.199 1.00 93.25 104 SER A C 1
ATOM 801 O O . SER A 1 104 ? 10.652 6.814 -25.296 1.00 93.25 104 SER A O 1
ATOM 803 N N . LYS A 1 105 ? 10.014 6.592 -23.152 1.00 90.31 105 LYS A N 1
ATOM 804 C CA . LYS A 1 105 ? 8.914 7.562 -23.206 1.00 90.31 105 LYS A CA 1
ATOM 805 C C . LYS A 1 105 ? 9.361 9.000 -22.937 1.00 90.31 105 LYS A C 1
ATOM 807 O O . LYS A 1 105 ? 8.854 9.912 -23.580 1.00 90.31 105 LYS A O 1
ATOM 812 N N . PHE A 1 106 ? 10.271 9.204 -21.987 1.00 89.31 106 PHE A N 1
ATOM 813 C CA . PHE A 1 106 ? 10.649 10.534 -21.487 1.00 89.31 106 PHE A CA 1
ATOM 814 C C . PHE A 1 106 ? 12.072 10.966 -21.862 1.00 89.31 106 PHE A C 1
ATOM 816 O O . PHE A 1 106 ? 12.469 12.092 -21.565 1.00 89.31 106 PHE A O 1
ATOM 823 N N . GLY A 1 107 ? 12.828 10.102 -22.539 1.00 90.00 107 GLY A N 1
ATOM 824 C CA . GLY A 1 107 ? 14.235 10.317 -22.847 1.00 90.00 107 GLY A CA 1
ATOM 825 C C . GLY A 1 107 ? 15.172 9.799 -21.749 1.00 90.00 107 GLY A C 1
ATOM 826 O O . GLY A 1 107 ? 14.725 9.287 -20.720 1.00 90.00 107 GLY A O 1
ATOM 827 N N . PRO A 1 108 ? 16.493 9.901 -21.968 1.00 88.19 108 PRO A N 1
ATOM 828 C CA . PRO A 1 108 ? 17.489 9.348 -21.060 1.00 88.19 108 PRO A CA 1
ATOM 829 C C . PRO A 1 108 ? 17.473 10.042 -19.693 1.00 88.19 108 PRO A C 1
ATOM 831 O O . PRO A 1 108 ? 17.257 11.253 -19.583 1.00 88.19 108 PRO A O 1
ATOM 834 N N . PHE A 1 109 ? 17.773 9.273 -18.645 1.00 85.69 109 PHE A N 1
ATOM 835 C CA . PHE A 1 109 ? 17.947 9.812 -17.300 1.00 85.69 109 PHE A CA 1
ATOM 836 C C . PHE A 1 109 ? 19.161 10.739 -17.241 1.00 85.69 109 PHE A C 1
ATOM 838 O O . PHE A 1 109 ? 20.253 10.383 -17.678 1.00 85.69 109 PHE A O 1
ATOM 845 N N . LYS A 1 110 ? 18.967 11.932 -16.673 1.00 82.62 110 LYS A N 1
ATOM 846 C CA . LYS A 1 110 ? 20.055 12.897 -16.456 1.00 82.62 110 LYS A CA 1
ATOM 847 C C . LYS A 1 110 ? 20.834 12.607 -15.175 1.00 82.62 110 LYS A C 1
ATOM 849 O O . LYS A 1 110 ? 22.045 12.770 -15.159 1.00 82.62 110 LYS A O 1
ATOM 854 N N . ASN A 1 111 ? 20.133 12.161 -14.133 1.00 81.50 111 ASN A N 1
ATOM 855 C CA . ASN A 1 111 ? 20.686 11.889 -12.812 1.00 81.50 111 ASN A CA 1
ATOM 856 C C . ASN A 1 111 ? 20.183 10.527 -12.332 1.00 81.50 111 ASN A C 1
ATOM 858 O O . ASN A 1 111 ? 18.975 10.294 -12.335 1.00 81.50 111 ASN A O 1
ATOM 862 N N . ASN A 1 112 ? 21.098 9.671 -11.883 1.00 80.94 112 ASN A N 1
ATOM 863 C CA . ASN A 1 112 ? 20.780 8.415 -11.212 1.00 80.94 112 ASN A CA 1
ATOM 864 C C . ASN A 1 112 ? 21.340 8.486 -9.796 1.00 80.94 112 ASN A C 1
ATOM 866 O O . ASN A 1 112 ? 22.545 8.659 -9.628 1.00 80.94 112 ASN A O 1
ATOM 870 N N . ILE A 1 113 ? 20.465 8.363 -8.800 1.00 80.50 113 ILE A N 1
ATOM 871 C CA . ILE A 1 113 ? 20.855 8.341 -7.391 1.00 80.50 113 ILE A CA 1
ATOM 872 C C . ILE A 1 113 ? 20.837 6.896 -6.912 1.00 80.50 113 ILE A C 1
ATOM 874 O O . ILE A 1 113 ? 19.829 6.203 -7.064 1.00 80.50 113 ILE A O 1
ATOM 878 N N . ASN A 1 114 ? 21.942 6.445 -6.322 1.00 80.00 114 ASN A N 1
ATOM 879 C CA . ASN A 1 114 ? 21.990 5.153 -5.653 1.00 80.00 114 ASN A CA 1
ATOM 880 C C . ASN A 1 114 ? 21.672 5.337 -4.166 1.00 80.00 114 ASN A C 1
ATOM 882 O O . ASN A 1 114 ? 22.490 5.851 -3.414 1.00 80.00 114 ASN A O 1
ATOM 886 N N . PHE A 1 115 ? 20.503 4.875 -3.723 1.00 78.50 115 PHE A N 1
ATOM 887 C CA . PHE A 1 115 ? 20.106 4.939 -2.312 1.00 78.50 115 PHE A CA 1
ATOM 888 C C . PHE A 1 115 ? 20.861 3.949 -1.404 1.00 78.50 115 PHE A C 1
ATOM 890 O O . PHE A 1 115 ? 20.610 3.901 -0.207 1.00 78.50 115 PHE A O 1
ATOM 897 N N . SER A 1 116 ? 21.787 3.148 -1.936 1.00 79.62 116 SER A N 1
ATOM 898 C CA . SER A 1 116 ? 22.777 2.424 -1.126 1.00 79.62 116 SER A CA 1
ATOM 899 C C . SER A 1 116 ? 24.026 3.262 -0.827 1.00 79.62 116 SER A C 1
ATOM 901 O O . SER A 1 116 ? 24.850 2.854 -0.015 1.00 79.62 116 SER A O 1
ATOM 903 N N . ASP A 1 117 ? 24.172 4.419 -1.475 1.00 82.81 117 ASP A N 1
ATOM 904 C CA . ASP A 1 117 ? 25.281 5.347 -1.285 1.00 82.81 117 ASP A CA 1
ATOM 905 C C . ASP A 1 117 ? 24.873 6.468 -0.312 1.00 82.81 117 ASP A C 1
ATOM 907 O O . ASP A 1 117 ? 24.125 7.390 -0.654 1.00 82.81 117 ASP A O 1
ATOM 911 N N . LEU A 1 118 ? 25.369 6.380 0.924 1.00 81.06 118 LEU A N 1
ATOM 912 C CA . LEU A 1 118 ? 25.063 7.335 1.993 1.00 81.06 118 LEU A CA 1
ATOM 913 C C . LEU A 1 118 ? 25.543 8.762 1.671 1.00 81.06 118 LEU A C 1
ATOM 915 O O . LEU A 1 118 ? 24.918 9.731 2.112 1.00 81.06 118 LEU A O 1
ATOM 919 N N . ASP A 1 119 ? 26.588 8.917 0.854 1.00 81.88 119 ASP A N 1
ATOM 920 C CA . ASP A 1 119 ? 27.111 10.230 0.462 1.00 81.88 119 ASP A CA 1
ATOM 921 C C . ASP A 1 119 ? 26.193 10.933 -0.542 1.00 81.88 119 ASP A C 1
ATOM 923 O O . ASP A 1 119 ? 26.166 12.164 -0.620 1.00 81.88 119 ASP A O 1
ATOM 927 N N . GLN A 1 120 ? 25.426 10.172 -1.326 1.00 80.44 120 GLN A N 1
ATOM 928 C CA . GLN A 1 120 ? 24.389 10.733 -2.191 1.00 80.44 120 GLN A CA 1
ATOM 929 C C . GLN A 1 120 ? 23.128 11.062 -1.398 1.00 80.44 120 GLN A C 1
ATOM 931 O O . GLN A 1 120 ? 22.527 12.111 -1.621 1.00 80.44 120 GLN A O 1
ATOM 936 N N . ILE A 1 121 ? 22.756 10.201 -0.449 1.00 79.75 121 ILE A N 1
ATOM 937 C CA . ILE A 1 121 ? 21.566 10.395 0.387 1.00 79.75 121 ILE A CA 1
ATOM 938 C C . ILE A 1 121 ? 21.705 11.620 1.288 1.00 79.75 121 ILE A C 1
ATOM 940 O O . ILE A 1 121 ? 20.762 12.396 1.402 1.00 79.75 121 ILE A O 1
ATOM 944 N N . SER A 1 122 ? 22.874 11.825 1.901 1.00 78.25 122 SER A N 1
ATOM 945 C CA . SER A 1 122 ? 23.120 12.956 2.811 1.00 78.25 122 SER A CA 1
ATOM 946 C C . SER A 1 122 ? 22.967 14.332 2.152 1.00 78.25 122 SER A C 1
ATOM 948 O O . SER A 1 122 ? 22.795 15.329 2.847 1.00 78.25 122 SER A O 1
ATOM 950 N N . LYS A 1 123 ? 22.994 14.391 0.815 1.00 80.94 123 LYS A N 1
ATOM 951 C CA . LYS A 1 123 ? 22.796 15.614 0.023 1.00 80.94 123 LYS A CA 1
ATOM 952 C C . LYS A 1 123 ? 21.327 15.887 -0.312 1.00 80.94 123 LYS A C 1
ATOM 954 O O . LYS A 1 123 ? 21.034 16.914 -0.919 1.00 80.94 123 LYS A O 1
ATOM 959 N N . ILE A 1 124 ? 20.415 14.972 0.023 1.00 80.44 124 ILE A N 1
ATOM 960 C CA . ILE A 1 124 ? 18.979 15.120 -0.220 1.00 80.44 124 ILE A CA 1
ATOM 961 C C . ILE A 1 124 ? 18.349 15.810 0.990 1.00 80.44 124 ILE A C 1
ATOM 963 O O . ILE A 1 124 ? 18.404 15.300 2.107 1.00 80.44 124 ILE A O 1
ATOM 967 N N . GLU A 1 125 ? 17.707 16.954 0.765 1.00 80.19 125 GLU A N 1
ATOM 968 C CA . GLU A 1 125 ? 16.873 17.592 1.782 1.00 80.19 125 GLU A CA 1
ATOM 969 C C . GLU A 1 125 ? 15.528 16.864 1.886 1.00 80.19 125 GLU A C 1
ATOM 971 O O . GLU A 1 125 ? 14.747 16.807 0.932 1.00 80.19 125 GLU A O 1
ATOM 976 N N . PHE A 1 126 ? 15.250 16.298 3.059 1.00 78.56 126 PHE A N 1
ATOM 977 C CA . PHE A 1 126 ? 13.973 15.655 3.349 1.00 78.56 126 PHE A CA 1
ATOM 978 C C . PHE A 1 126 ? 12.991 16.670 3.933 1.00 78.56 126 PHE A C 1
ATOM 980 O O . PHE A 1 126 ? 13.306 17.397 4.870 1.00 78.56 126 PHE A O 1
ATOM 987 N N . THR A 1 127 ? 11.771 16.697 3.397 1.00 75.00 127 THR A N 1
ATOM 988 C CA . THR A 1 127 ? 10.694 17.586 3.866 1.00 75.00 127 THR A CA 1
ATOM 989 C C . THR A 1 127 ? 10.052 17.122 5.172 1.00 75.00 127 THR A C 1
ATOM 991 O O . THR A 1 127 ? 9.407 17.916 5.853 1.00 75.00 127 THR A O 1
ATOM 994 N N . GLN A 1 128 ? 10.213 15.845 5.519 1.00 74.25 128 GLN A N 1
ATOM 995 C CA . GLN A 1 128 ? 9.837 15.267 6.805 1.00 74.25 128 GLN A CA 1
ATOM 996 C C . GLN A 1 128 ? 10.960 14.358 7.279 1.00 74.25 128 GLN A C 1
ATOM 998 O O . GLN A 1 128 ? 11.523 13.596 6.491 1.00 74.25 128 GLN A O 1
ATOM 1003 N N . ASP A 1 129 ? 11.272 14.431 8.566 1.00 80.12 129 ASP A N 1
ATOM 1004 C CA . ASP A 1 129 ? 12.268 13.564 9.167 1.00 80.12 129 ASP A CA 1
ATOM 1005 C C . ASP A 1 129 ? 11.667 12.206 9.565 1.00 80.12 129 ASP A C 1
ATOM 1007 O O . ASP A 1 129 ? 10.454 12.010 9.704 1.00 80.12 129 ASP A O 1
ATOM 1011 N N . THR A 1 130 ? 12.550 11.233 9.768 1.00 79.50 130 THR A N 1
ATOM 1012 C CA . THR A 1 130 ? 12.171 9.884 10.201 1.00 79.50 130 THR A CA 1
ATOM 1013 C C . THR A 1 130 ? 11.476 9.894 11.566 1.00 79.50 130 THR A C 1
ATOM 1015 O O . THR A 1 130 ? 10.690 8.992 11.852 1.00 79.50 130 THR A O 1
ATOM 1018 N N . SER A 1 131 ? 11.742 10.896 12.412 1.00 83.19 131 SER A N 1
ATOM 1019 C CA . SER A 1 131 ? 11.108 11.013 13.729 1.00 83.19 131 SER A CA 1
ATOM 1020 C C . SER A 1 131 ? 9.615 11.336 13.602 1.00 83.19 131 SER A C 1
ATOM 1022 O O . SER A 1 131 ? 8.789 10.650 14.205 1.00 83.19 131 SER A O 1
ATOM 1024 N N . THR A 1 132 ? 9.254 12.272 12.718 1.00 85.00 132 THR A N 1
ATOM 1025 C CA . THR A 1 132 ? 7.865 12.624 12.407 1.00 85.00 132 THR A CA 1
ATOM 1026 C C . THR A 1 132 ? 7.119 11.425 11.841 1.00 85.00 132 THR A C 1
ATOM 1028 O O . THR A 1 132 ? 6.039 11.092 12.327 1.00 85.00 132 THR A O 1
ATOM 1031 N N . LEU A 1 133 ? 7.708 10.719 10.870 1.00 84.50 133 LEU A N 1
ATOM 1032 C CA . LEU A 1 133 ? 7.070 9.567 10.218 1.00 84.50 133 LEU A CA 1
ATOM 1033 C C . LEU A 1 133 ? 6.817 8.380 11.164 1.00 84.50 133 LEU A C 1
ATOM 1035 O O . LEU A 1 133 ? 5.923 7.576 10.902 1.00 84.50 133 LEU A O 1
ATOM 1039 N N . ASN A 1 134 ? 7.577 8.280 12.259 1.00 84.94 134 ASN A N 1
ATOM 1040 C CA . ASN A 1 134 ? 7.403 7.257 13.295 1.00 84.94 134 ASN A CA 1
ATOM 1041 C C . ASN A 1 134 ? 6.617 7.750 14.521 1.00 84.94 134 ASN A C 1
ATOM 1043 O O . ASN A 1 134 ? 6.386 6.976 15.450 1.00 84.94 134 ASN A O 1
ATOM 1047 N N . SER A 1 135 ? 6.214 9.021 14.550 1.00 87.31 135 SER A N 1
ATOM 1048 C CA . SER A 1 135 ? 5.462 9.583 15.671 1.00 87.31 135 SER A CA 1
ATOM 1049 C C . SER A 1 135 ? 4.050 8.996 15.756 1.00 87.31 135 SER A C 1
ATOM 1051 O O . SER A 1 135 ? 3.432 8.656 14.741 1.00 87.31 135 SER A O 1
ATOM 1053 N N . TYR A 1 136 ? 3.505 8.919 16.974 1.00 84.12 136 TYR A N 1
ATOM 1054 C CA . TYR A 1 136 ? 2.112 8.513 17.178 1.00 84.12 136 TYR A CA 1
ATOM 1055 C C . TYR A 1 136 ? 1.147 9.445 16.433 1.00 84.12 136 TYR A C 1
ATOM 1057 O O . TYR A 1 136 ? 0.213 8.979 15.780 1.00 84.12 136 TYR A O 1
ATOM 1065 N N . ASP A 1 137 ? 1.411 10.751 16.475 1.00 86.38 137 ASP A N 1
ATOM 1066 C CA . ASP A 1 137 ? 0.595 11.779 15.825 1.00 86.38 137 ASP A CA 1
ATOM 1067 C C . ASP A 1 137 ? 0.495 11.577 14.311 1.00 86.38 137 ASP A C 1
ATOM 1069 O O . ASP A 1 137 ? -0.556 11.816 13.710 1.00 86.38 137 ASP A O 1
ATOM 1073 N N . TRP A 1 138 ? 1.571 11.097 13.685 1.00 87.19 138 TRP A N 1
ATOM 1074 C CA . TRP A 1 138 ? 1.557 10.753 12.271 1.00 87.19 138 TRP A CA 1
ATOM 1075 C C . TRP A 1 138 ? 0.868 9.413 12.018 1.00 87.19 138 TRP A C 1
ATOM 1077 O O . TRP A 1 138 ? -0.046 9.333 11.199 1.00 87.19 138 TRP A O 1
ATOM 1087 N N . LEU A 1 139 ? 1.274 8.354 12.722 1.00 85.38 139 LEU A N 1
ATOM 1088 C CA . LEU A 1 139 ? 0.769 7.001 12.478 1.00 85.38 139 LEU A CA 1
ATOM 1089 C C . LEU A 1 139 ? -0.738 6.892 12.760 1.00 85.38 139 LEU A C 1
ATOM 1091 O O . LEU A 1 139 ? -1.497 6.401 11.915 1.00 85.38 139 LEU A O 1
ATOM 1095 N N . TYR A 1 140 ? -1.169 7.413 13.908 1.00 82.81 140 TYR A N 1
ATOM 1096 C CA . TYR A 1 140 ? -2.508 7.226 14.467 1.00 82.81 140 TYR A CA 1
ATOM 1097 C C . TYR A 1 140 ? -3.256 8.544 14.690 1.00 82.81 140 TYR A C 1
ATOM 1099 O O . TYR A 1 140 ? -4.478 8.569 14.548 1.00 82.81 140 TYR A O 1
ATOM 1107 N N . GLY A 1 141 ? -2.549 9.647 14.955 1.00 83.06 141 GLY A N 1
ATOM 1108 C CA . GLY A 1 141 ? -3.154 10.966 15.193 1.00 83.06 141 GLY A CA 1
ATOM 1109 C C . GLY A 1 141 ? -3.903 11.559 13.996 1.00 83.06 141 GLY A C 1
ATOM 1110 O O . GLY A 1 141 ? -4.749 12.431 14.159 1.00 83.06 141 GLY A O 1
ATOM 1111 N N . GLN A 1 142 ? -3.650 11.043 12.790 1.00 82.19 142 GLN A N 1
ATOM 1112 C CA . GLN A 1 142 ? -4.369 11.397 11.558 1.00 82.19 142 GLN A CA 1
ATOM 1113 C C . GLN A 1 142 ? -5.622 10.532 11.308 1.00 82.19 142 GLN A C 1
ATOM 1115 O O . GLN A 1 142 ? -6.169 10.538 10.201 1.00 82.19 142 GLN A O 1
ATOM 1120 N N . THR A 1 143 ? -6.037 9.709 12.274 1.00 81.56 143 THR A N 1
ATOM 1121 C CA . THR A 1 143 ? -7.248 8.880 12.162 1.00 81.56 143 THR A CA 1
ATOM 1122 C C . THR A 1 143 ? -8.486 9.760 12.369 1.00 81.56 143 THR A C 1
ATOM 1124 O O . THR A 1 143 ? -8.539 10.452 13.388 1.00 81.56 143 THR A O 1
ATOM 1127 N N . PRO A 1 144 ? -9.455 9.767 11.428 1.00 81.88 144 PRO A N 1
ATOM 1128 C CA . PRO A 1 144 ? -10.729 10.461 11.614 1.00 81.88 144 PRO A CA 1
ATOM 1129 C C . PRO A 1 144 ? -11.466 9.968 12.858 1.00 81.88 144 PRO A C 1
ATOM 1131 O O . PRO A 1 144 ? -11.200 8.864 13.331 1.00 81.88 144 PRO A O 1
ATOM 1134 N N . GLU A 1 145 ? -12.412 10.761 13.352 1.00 85.69 145 GLU A N 1
ATOM 1135 C CA . GLU A 1 145 ? -13.279 10.324 14.443 1.00 85.69 145 GLU A CA 1
ATOM 1136 C C . GLU A 1 145 ? -14.054 9.055 14.054 1.00 85.69 145 GLU A C 1
ATOM 1138 O O . GLU A 1 145 ? -14.591 8.958 12.946 1.00 85.69 145 GLU A O 1
ATOM 1143 N N . PHE A 1 146 ? -14.098 8.079 14.960 1.00 83.00 146 PHE A N 1
ATOM 1144 C CA . PHE A 1 146 ? -14.904 6.871 14.814 1.00 83.00 146 PHE A CA 1
ATOM 1145 C C . PHE A 1 146 ? -15.453 6.397 16.160 1.00 83.00 146 PHE A C 1
ATOM 1147 O O . PHE A 1 146 ? -14.928 6.728 17.225 1.00 83.00 146 PHE A O 1
ATOM 1154 N N . VAL A 1 147 ? -16.508 5.585 16.095 1.00 84.50 147 VAL A N 1
ATOM 1155 C CA . VAL A 1 147 ? -17.088 4.900 17.252 1.00 84.50 147 VAL A CA 1
ATOM 1156 C C . VAL A 1 147 ? -16.762 3.417 17.145 1.00 84.50 147 VAL A C 1
ATOM 1158 O O . VAL A 1 147 ? -17.024 2.791 16.119 1.00 84.50 147 VAL A O 1
ATOM 1161 N N . PHE A 1 148 ? -16.167 2.863 18.194 1.00 84.44 148 PHE A N 1
ATOM 1162 C CA . PHE A 1 148 ? -15.935 1.434 18.346 1.00 84.44 148 PHE A CA 1
ATOM 1163 C C . PHE A 1 148 ? -16.957 0.865 19.325 1.00 84.44 148 PHE A C 1
ATOM 1165 O O . PHE A 1 148 ? -17.025 1.308 20.468 1.00 84.44 148 PHE A O 1
ATOM 1172 N N . GLU A 1 149 ? -17.741 -0.110 18.880 1.00 86.56 149 GLU A N 1
ATOM 1173 C CA . GLU A 1 149 ? -18.736 -0.792 19.706 1.00 86.56 149 GLU A CA 1
ATOM 1174 C C . GLU A 1 149 ? -18.287 -2.240 19.938 1.00 86.56 149 GLU A C 1
ATOM 1176 O O . GLU A 1 149 ? -17.891 -2.934 19.001 1.00 86.56 149 GLU A O 1
ATOM 1181 N N . THR A 1 150 ? -18.320 -2.697 21.187 1.00 86.75 150 THR A N 1
ATOM 1182 C CA . THR A 1 150 ? -17.996 -4.079 21.565 1.00 86.75 150 THR A CA 1
ATOM 1183 C C . THR A 1 150 ? -18.893 -4.548 22.705 1.00 86.75 150 THR A C 1
ATOM 1185 O O . THR A 1 150 ? -19.478 -3.731 23.410 1.00 86.75 150 THR A O 1
A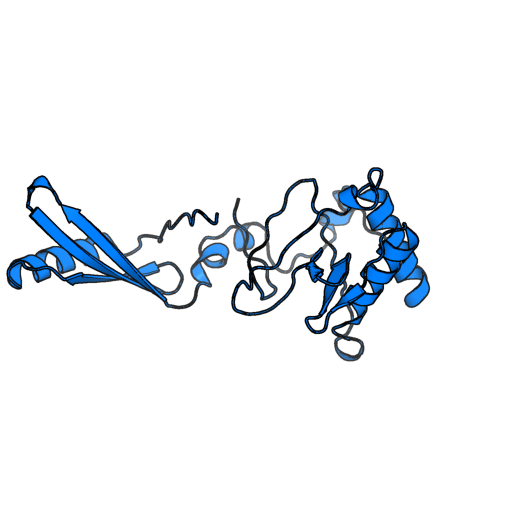TOM 1188 N N . CYS A 1 151 ? -18.986 -5.859 22.910 1.00 87.38 151 CYS A N 1
ATOM 1189 C CA . CYS A 1 151 ? -19.699 -6.450 24.037 1.00 87.38 151 CYS A CA 1
ATOM 1190 C C . CYS A 1 151 ? -18.711 -7.204 24.929 1.00 87.38 151 CYS A C 1
ATOM 1192 O O . CYS A 1 151 ? -17.935 -8.027 24.443 1.00 87.38 151 CYS A O 1
ATOM 1194 N N . LEU A 1 152 ? -18.742 -6.923 26.230 1.00 86.06 152 LEU A N 1
ATOM 1195 C CA . LEU A 1 152 ? -18.011 -7.676 27.243 1.00 86.06 152 LEU A CA 1
ATOM 1196 C C . LEU A 1 152 ? -18.995 -8.539 28.031 1.00 86.06 152 LEU A C 1
ATOM 1198 O O . LEU A 1 152 ? -19.871 -8.020 28.723 1.00 86.06 152 LEU A O 1
ATOM 1202 N N . GLU A 1 153 ? -18.824 -9.854 27.941 1.00 87.44 153 GLU A N 1
ATOM 1203 C CA . GLU A 1 153 ? -19.613 -10.822 28.700 1.00 87.44 153 GLU A CA 1
ATOM 1204 C C . GLU A 1 153 ? -18.897 -11.162 30.011 1.00 87.44 153 GLU A C 1
ATOM 1206 O O . GLU A 1 153 ? -17.748 -11.606 30.031 1.00 87.44 153 GLU A O 1
ATOM 1211 N N . LEU A 1 154 ? -19.580 -10.935 31.129 1.00 86.12 154 LEU A N 1
ATOM 1212 C CA . LEU A 1 154 ? -19.126 -11.274 32.471 1.00 86.12 154 LEU A CA 1
ATOM 1213 C C . LEU A 1 154 ? -19.909 -12.496 32.949 1.00 86.12 154 LEU A C 1
ATOM 1215 O O . LEU A 1 154 ? -20.921 -12.374 33.642 1.00 86.12 154 LEU A O 1
ATOM 1219 N N . GLU A 1 155 ? -19.425 -13.682 32.579 1.00 85.44 155 GLU A N 1
ATOM 1220 C CA . GLU A 1 155 ? -20.082 -14.969 32.858 1.00 85.44 155 GLU A CA 1
ATOM 1221 C C . GLU A 1 155 ? -20.394 -15.167 34.348 1.00 85.44 155 GLU A C 1
ATOM 1223 O O . GLU A 1 155 ? -21.487 -15.596 34.714 1.00 85.44 155 GLU A O 1
ATOM 1228 N N . SER A 1 156 ? -19.462 -14.788 35.228 1.00 84.25 156 SER A N 1
ATOM 1229 C CA . SER A 1 156 ? -19.615 -14.913 36.683 1.00 84.25 156 SER A CA 1
ATOM 1230 C C . SER A 1 156 ? -20.750 -14.063 37.258 1.00 84.25 156 SER A C 1
ATOM 1232 O O . SER A 1 156 ? -21.281 -14.389 38.319 1.00 84.25 156 SER A O 1
ATOM 1234 N N . ALA A 1 157 ? -21.124 -12.988 36.564 1.00 81.31 157 ALA A N 1
ATOM 1235 C CA . ALA A 1 157 ? -22.200 -12.080 36.940 1.00 81.31 157 ALA A CA 1
ATOM 1236 C C . ALA A 1 157 ? -23.447 -12.233 36.050 1.00 81.31 157 ALA A C 1
ATOM 1238 O O . ALA A 1 157 ? -24.428 -11.526 36.273 1.00 81.31 157 ALA A O 1
ATOM 1239 N N . ASN A 1 158 ? -23.418 -13.134 35.057 1.00 85.19 158 ASN A N 1
ATOM 1240 C CA . ASN A 1 158 ? -24.429 -13.255 34.002 1.00 85.19 158 ASN A CA 1
ATOM 1241 C C . ASN A 1 158 ? -24.814 -11.885 33.403 1.00 85.19 158 ASN A C 1
ATOM 1243 O O . ASN A 1 158 ? -25.995 -11.549 33.275 1.00 85.19 158 ASN A O 1
ATOM 1247 N N . LEU A 1 159 ? -23.797 -11.067 33.115 1.00 86.38 159 LEU A N 1
ATOM 1248 C CA . LEU A 1 159 ? -23.951 -9.670 32.722 1.00 86.38 159 LEU A CA 1
ATOM 1249 C C . LEU A 1 159 ? -23.264 -9.406 31.385 1.00 86.38 159 LEU A C 1
ATOM 1251 O O . LEU A 1 159 ? -22.102 -9.755 31.213 1.00 86.38 159 LEU A O 1
ATOM 1255 N N . ASN A 1 160 ? -23.959 -8.709 30.490 1.00 86.88 160 ASN A N 1
ATOM 1256 C CA . ASN A 1 160 ? -23.399 -8.242 29.226 1.00 86.88 160 ASN A CA 1
ATOM 1257 C C . ASN A 1 160 ? -23.287 -6.722 29.269 1.00 86.88 160 ASN A C 1
ATOM 1259 O O . ASN A 1 160 ? -24.265 -6.041 29.588 1.00 86.88 160 ASN A O 1
ATOM 1263 N N . LEU A 1 161 ? -22.096 -6.210 28.979 1.00 86.88 161 LEU A N 1
ATOM 1264 C CA . LEU A 1 161 ? -21.811 -4.784 28.887 1.00 86.88 161 LEU A CA 1
ATOM 1265 C C . LEU A 1 161 ? -21.602 -4.420 27.420 1.00 86.88 161 LEU A C 1
ATOM 1267 O O . LEU A 1 161 ? -20.629 -4.859 26.807 1.00 86.88 161 LEU A O 1
ATOM 1271 N N . GLU A 1 162 ? -22.490 -3.606 26.869 1.00 89.38 162 GLU A N 1
ATOM 1272 C CA . GLU A 1 162 ? -22.307 -2.989 25.561 1.00 89.38 162 GLU A CA 1
ATOM 1273 C C . GLU A 1 162 ? -21.466 -1.729 25.742 1.00 89.38 162 GLU A C 1
ATOM 1275 O O . GLU A 1 162 ? -21.876 -0.772 26.388 1.00 89.38 162 GLU A O 1
ATOM 1280 N N . ILE A 1 163 ? -20.255 -1.733 25.201 1.00 88.25 163 ILE A N 1
ATOM 1281 C CA . ILE A 1 163 ? -19.281 -0.662 25.381 1.00 88.25 163 ILE A CA 1
ATOM 1282 C C . ILE A 1 163 ? -19.145 0.080 24.059 1.00 88.25 163 ILE A C 1
ATOM 1284 O O . ILE A 1 163 ? -18.786 -0.512 23.040 1.00 88.25 163 ILE A O 1
ATOM 1288 N N . LYS A 1 164 ? -19.379 1.390 24.091 1.00 88.31 164 LYS A N 1
ATOM 1289 C CA . LYS A 1 164 ? -19.163 2.309 22.973 1.00 88.31 164 LYS A CA 1
ATOM 1290 C C . LYS A 1 164 ? -18.002 3.231 23.301 1.00 88.31 164 LYS A C 1
ATOM 1292 O O . LYS A 1 164 ? -18.011 3.898 24.328 1.00 88.31 164 LYS A O 1
ATOM 1297 N N . ILE A 1 165 ? -17.007 3.285 22.428 1.00 86.56 165 ILE A N 1
ATOM 1298 C CA . ILE A 1 165 ? -15.797 4.089 22.598 1.00 86.56 165 ILE A CA 1
ATOM 1299 C C . ILE A 1 165 ? -15.727 5.086 21.447 1.00 86.56 165 ILE A C 1
ATOM 1301 O O . ILE A 1 165 ? -15.605 4.686 20.291 1.00 86.56 165 ILE A O 1
ATOM 1305 N N . VAL A 1 166 ? -15.779 6.379 21.755 1.00 86.19 166 VAL A N 1
ATOM 1306 C CA . VAL A 1 166 ? -15.553 7.446 20.773 1.00 86.19 166 VAL A CA 1
ATOM 1307 C C . VAL A 1 166 ? -14.060 7.738 20.725 1.00 86.19 166 VAL A C 1
ATOM 1309 O O . VAL A 1 166 ? -13.453 8.064 21.748 1.00 86.19 166 VAL A O 1
ATOM 1312 N N . VAL A 1 167 ? -13.457 7.623 19.546 1.00 83.44 167 VAL A N 1
ATOM 1313 C CA . VAL A 1 167 ? -12.029 7.862 19.318 1.00 83.44 167 VAL A CA 1
ATOM 1314 C C . VAL A 1 167 ? -11.868 8.983 18.303 1.00 83.44 167 VAL A C 1
ATOM 1316 O O . VAL A 1 167 ? -12.425 8.905 17.216 1.00 83.44 167 VAL A O 1
ATOM 1319 N N . ASP A 1 168 ? -11.060 9.992 18.624 1.00 83.25 168 ASP A N 1
ATOM 1320 C CA . ASP A 1 168 ? -10.718 11.106 17.731 1.00 83.25 168 ASP A CA 1
ATOM 1321 C C . ASP A 1 168 ? -9.207 11.347 17.774 1.00 83.25 168 ASP A C 1
ATOM 1323 O O . ASP A 1 168 ? -8.605 11.401 18.850 1.00 83.25 168 ASP A O 1
ATOM 1327 N N . LYS A 1 169 ? -8.574 11.451 16.598 1.00 82.25 169 LYS A N 1
ATOM 1328 C CA . LYS A 1 169 ? -7.110 11.572 16.447 1.00 82.25 169 LYS A CA 1
ATOM 1329 C C . LYS A 1 169 ? -6.341 10.482 17.205 1.00 82.25 169 LYS A C 1
ATOM 1331 O O . LYS A 1 169 ? -5.310 10.737 17.823 1.00 82.25 169 LYS A O 1
ATOM 1336 N N . GLY A 1 170 ? -6.871 9.257 17.202 1.00 77.00 170 GLY A N 1
ATOM 1337 C CA . GLY A 1 170 ? -6.289 8.115 17.917 1.00 77.00 170 GLY A CA 1
ATOM 1338 C C . GLY A 1 170 ? -6.402 8.181 19.448 1.00 77.00 170 GLY A C 1
ATOM 1339 O O . GLY A 1 170 ? -5.894 7.293 20.131 1.00 77.00 170 GLY A O 1
ATOM 1340 N N . LEU A 1 171 ? -7.075 9.188 20.0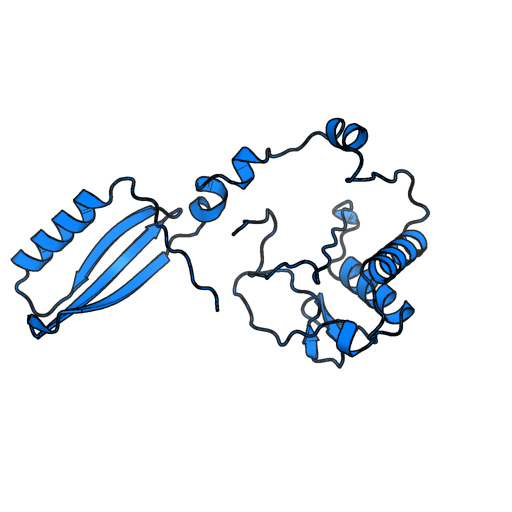06 1.00 78.81 171 LEU A N 1
ATOM 1341 C CA . LEU A 1 171 ? -7.289 9.339 21.443 1.00 78.81 171 LEU A CA 1
ATOM 1342 C C . LEU A 1 171 ? -8.724 8.968 21.804 1.00 78.81 171 LEU A C 1
ATOM 1344 O O . LEU A 1 171 ? -9.662 9.359 21.109 1.00 78.81 171 LEU A O 1
ATOM 1348 N N . ILE A 1 172 ? -8.900 8.248 22.911 1.00 84.44 172 ILE A N 1
ATOM 1349 C CA . ILE A 1 172 ? -10.234 7.952 23.438 1.00 84.44 172 ILE A CA 1
ATOM 1350 C C . ILE A 1 172 ? -10.822 9.251 24.001 1.00 84.44 172 ILE A C 1
ATOM 1352 O O . ILE A 1 172 ? -10.248 9.862 24.902 1.00 84.44 172 ILE A O 1
ATOM 1356 N N . LYS A 1 173 ? -11.949 9.692 23.438 1.00 85.06 173 LYS A N 1
ATOM 1357 C CA . LYS A 1 173 ? -12.686 10.888 23.866 1.00 85.06 173 LYS A CA 1
ATOM 1358 C C . LYS A 1 173 ? -13.711 10.571 24.934 1.00 85.06 173 LYS A C 1
ATOM 1360 O O . LYS A 1 173 ? -13.830 11.327 25.894 1.00 85.06 173 LYS A O 1
ATOM 1365 N N . SER A 1 174 ? -14.438 9.476 24.751 1.00 85.44 174 SER A N 1
ATOM 1366 C CA . SER A 1 174 ? -15.422 9.015 25.716 1.00 85.44 174 SER A CA 1
ATOM 1367 C C . SER A 1 174 ? -15.639 7.513 25.621 1.00 85.44 174 SER A C 1
ATOM 1369 O O . SER A 1 174 ? -15.466 6.908 24.560 1.00 85.44 174 SER A O 1
ATOM 1371 N N . ILE A 1 175 ? -16.045 6.927 26.742 1.00 86.81 175 ILE A N 1
ATOM 1372 C CA . ILE A 1 175 ? -16.635 5.594 26.812 1.00 86.81 175 ILE A CA 1
ATOM 1373 C C . ILE A 1 175 ? -18.049 5.720 27.365 1.00 86.81 175 ILE A C 1
ATOM 1375 O O . ILE A 1 175 ? -18.249 6.384 28.382 1.00 86.81 175 ILE A O 1
ATOM 1379 N N . SER A 1 176 ? -18.989 5.056 26.705 1.00 86.06 176 SER A N 1
ATOM 1380 C CA . SER A 1 176 ? -20.344 4.817 27.190 1.00 86.06 176 SER A CA 1
ATOM 1381 C C . SER A 1 176 ? -20.559 3.320 27.357 1.00 86.06 176 SER A C 1
ATOM 1383 O O . SER A 1 176 ? -20.057 2.529 26.555 1.00 86.06 176 SER A O 1
ATOM 1385 N N . ILE A 1 177 ? -21.270 2.928 28.405 1.00 89.12 177 ILE A N 1
ATOM 1386 C CA . ILE A 1 177 ? -21.524 1.536 28.756 1.00 89.12 177 ILE A CA 1
ATOM 1387 C C . ILE A 1 177 ? -23.024 1.380 28.951 1.00 89.12 177 ILE A C 1
ATOM 1389 O O . ILE A 1 177 ? -23.609 2.011 29.824 1.00 89.12 177 ILE A O 1
ATOM 1393 N N . ASP A 1 178 ? -23.636 0.512 28.156 1.00 85.81 178 ASP A N 1
ATOM 1394 C CA . ASP A 1 178 ? -25.028 0.115 28.315 1.00 85.81 178 ASP A CA 1
ATOM 1395 C C . ASP A 1 178 ? -25.103 -1.321 28.839 1.00 85.81 178 ASP A C 1
ATOM 1397 O O . ASP A 1 178 ? -24.316 -2.198 28.472 1.00 85.81 178 ASP A O 1
ATOM 1401 N N . SER A 1 179 ? -26.025 -1.560 29.765 1.00 85.12 179 SER A N 1
ATOM 1402 C CA . SER A 1 179 ? -26.267 -2.874 30.341 1.00 85.12 179 SER A CA 1
ATOM 1403 C C . SER A 1 179 ? -27.565 -2.902 31.146 1.00 85.12 179 SER A C 1
ATOM 1405 O O . SER A 1 179 ? -28.117 -1.882 31.544 1.00 85.12 179 SER A O 1
ATOM 1407 N N . LYS A 1 180 ? -28.030 -4.106 31.483 1.00 80.56 180 LYS A N 1
ATOM 1408 C CA . LYS A 1 180 ? -29.241 -4.345 32.286 1.00 80.56 180 LYS A CA 1
ATOM 1409 C C . LYS A 1 180 ? -29.031 -4.140 33.796 1.00 80.56 180 LYS A C 1
ATOM 1411 O O . LYS A 1 180 ? -29.705 -4.793 34.594 1.00 80.56 180 LYS A O 1
ATOM 1416 N N . ILE A 1 181 ? -28.096 -3.281 34.198 1.00 79.31 181 ILE A N 1
ATOM 1417 C CA . ILE A 1 181 ? -27.838 -2.930 35.605 1.00 79.31 181 ILE A CA 1
ATOM 1418 C C . ILE A 1 181 ? -28.393 -1.538 35.937 1.00 79.31 181 ILE A C 1
ATOM 1420 O O . ILE A 1 181 ? -28.646 -0.748 35.030 1.00 79.31 181 ILE A O 1
ATOM 1424 N N . PRO A 1 182 ? -28.630 -1.225 37.226 1.00 79.62 182 PRO A N 1
ATOM 1425 C CA . PRO A 1 182 ? -29.130 0.083 37.638 1.00 79.62 182 PRO A CA 1
ATOM 1426 C C . PRO A 1 182 ? -28.275 1.250 37.127 1.00 79.62 182 PRO A C 1
ATOM 1428 O O . PRO A 1 182 ? -27.048 1.216 37.204 1.00 79.62 182 PRO A O 1
ATOM 1431 N N . GLU A 1 183 ? -28.940 2.328 36.711 1.00 77.44 183 GLU A N 1
ATOM 1432 C CA . GLU A 1 183 ? -28.330 3.513 36.086 1.00 77.44 183 GLU A CA 1
ATOM 1433 C C . GLU A 1 183 ? -27.220 4.159 36.937 1.00 77.44 183 GLU A C 1
ATOM 1435 O O . GLU A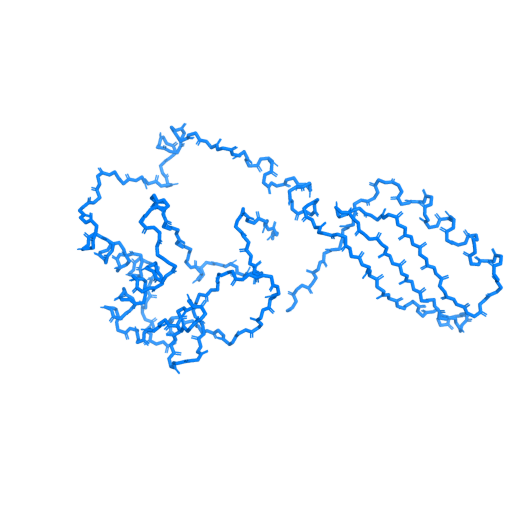 1 183 ? -26.216 4.622 36.407 1.00 77.44 183 GLU A O 1
ATOM 1440 N N . PHE A 1 184 ? -27.331 4.124 38.271 1.00 75.31 184 PHE A N 1
ATOM 1441 C CA . PHE A 1 184 ? -26.283 4.657 39.151 1.00 75.31 184 PHE A CA 1
ATOM 1442 C C . PHE A 1 184 ? -24.958 3.880 39.046 1.00 75.31 184 PHE A C 1
ATOM 1444 O O . PHE A 1 184 ? -23.894 4.486 39.111 1.00 75.31 184 PHE A O 1
ATOM 1451 N N . GLN A 1 185 ? -25.012 2.556 38.848 1.00 75.62 185 GLN A N 1
ATOM 1452 C CA . GLN A 1 185 ? -23.816 1.720 38.697 1.00 75.62 185 GLN A CA 1
ATOM 1453 C C . GLN A 1 185 ? -23.169 1.920 37.326 1.00 75.62 185 GLN A C 1
ATOM 1455 O O . GLN A 1 185 ? -21.944 1.881 37.223 1.00 75.62 185 GLN A O 1
ATOM 1460 N N . LEU A 1 186 ? -23.982 2.163 36.291 1.00 78.38 186 LEU A N 1
ATOM 1461 C CA . LEU A 1 186 ? -23.499 2.521 34.956 1.00 78.38 186 LEU A CA 1
ATOM 1462 C C . LEU A 1 186 ? -22.755 3.854 34.990 1.00 78.38 186 LEU A C 1
ATOM 1464 O O . LEU A 1 186 ? -21.613 3.920 34.547 1.00 78.38 186 LEU A O 1
ATOM 1468 N N . ASN A 1 187 ? -23.351 4.878 35.605 1.00 78.25 187 ASN A N 1
ATOM 1469 C CA . ASN A 1 187 ? -22.740 6.202 35.715 1.00 78.25 187 ASN A CA 1
ATOM 1470 C C . ASN A 1 187 ? -21.396 6.170 36.467 1.00 78.25 187 ASN A C 1
ATOM 1472 O O . ASN A 1 187 ? -20.439 6.824 36.048 1.00 78.25 187 ASN A O 1
ATOM 1476 N N . ASP A 1 188 ? -21.288 5.386 37.545 1.00 78.31 188 ASP A N 1
ATOM 1477 C CA . ASP A 1 188 ? -20.030 5.214 38.287 1.00 78.31 188 ASP A CA 1
ATOM 1478 C C . ASP A 1 188 ? -18.953 4.504 37.447 1.00 78.31 188 ASP A C 1
ATOM 1480 O O . ASP A 1 188 ? -17.778 4.896 37.463 1.00 78.31 188 ASP A O 1
ATOM 1484 N N . LEU A 1 189 ? -19.346 3.475 36.688 1.00 76.94 189 LEU A N 1
ATOM 1485 C CA . LEU A 1 189 ? -18.454 2.716 35.812 1.00 76.94 189 LEU A CA 1
ATOM 1486 C C . LEU A 1 189 ? -17.961 3.569 34.637 1.00 76.94 189 LEU A C 1
ATOM 1488 O O . LEU A 1 189 ? -16.763 3.591 34.357 1.00 76.94 189 LEU A O 1
ATOM 1492 N N . GLU A 1 190 ? -18.861 4.310 33.990 1.00 80.62 190 GLU A N 1
ATOM 1493 C CA . GLU A 1 190 ? -18.528 5.252 32.922 1.00 80.62 190 GLU A CA 1
ATOM 1494 C C . GLU A 1 190 ? -17.616 6.370 33.427 1.00 80.62 190 GLU A C 1
ATOM 1496 O O . GLU A 1 190 ? -16.601 6.668 32.798 1.00 80.62 190 GLU A O 1
ATOM 1501 N N . SER A 1 191 ? -17.935 6.980 34.570 1.00 78.69 191 SER A N 1
ATOM 1502 C CA . SER A 1 191 ? -17.119 8.043 35.164 1.00 78.69 191 SER A CA 1
ATOM 1503 C C . SER A 1 191 ? -15.704 7.545 35.473 1.00 78.69 191 SER A C 1
ATOM 1505 O O . SER A 1 191 ? -14.713 8.186 35.109 1.00 78.69 191 SER A O 1
ATOM 1507 N N . THR A 1 192 ? -15.597 6.344 36.051 1.00 77.50 192 THR A N 1
ATOM 1508 C CA . THR A 1 192 ? -14.314 5.698 36.342 1.00 77.50 192 THR A CA 1
ATOM 1509 C C . THR A 1 192 ? -13.541 5.417 35.054 1.00 77.50 192 THR A C 1
ATOM 1511 O O . THR A 1 192 ? -12.393 5.847 34.937 1.00 77.50 192 THR A O 1
ATOM 1514 N N . ALA A 1 193 ? -14.172 4.782 34.060 1.00 75.56 193 ALA A N 1
ATOM 1515 C CA . ALA A 1 193 ? -13.565 4.506 32.761 1.00 75.56 193 ALA A CA 1
ATOM 1516 C C . ALA A 1 193 ? -13.031 5.791 32.111 1.00 75.56 193 ALA A C 1
ATOM 1518 O O . ALA A 1 193 ? -11.852 5.863 31.776 1.00 75.56 193 ALA A O 1
ATOM 1519 N N . ASN A 1 194 ? -13.849 6.840 32.017 1.00 76.56 194 ASN A N 1
ATOM 1520 C CA . ASN A 1 194 ? -13.452 8.111 31.411 1.00 76.56 194 ASN A CA 1
ATOM 1521 C C . ASN A 1 194 ? -12.335 8.826 32.196 1.00 76.56 194 ASN A C 1
ATOM 1523 O O . ASN A 1 194 ? -11.439 9.415 31.588 1.00 76.56 194 ASN A O 1
ATOM 1527 N N . SER A 1 195 ? -12.330 8.743 33.532 1.00 73.25 195 SER A N 1
ATOM 1528 C CA . SER A 1 195 ? -11.276 9.339 34.368 1.00 73.25 195 SER A CA 1
ATOM 1529 C C . SER A 1 195 ? -9.913 8.657 34.202 1.00 73.25 195 SER A C 1
ATOM 1531 O O . SER A 1 195 ? -8.877 9.319 34.261 1.00 73.25 195 SER A O 1
ATOM 1533 N N . CYS A 1 196 ? -9.902 7.349 33.929 1.00 64.00 196 CYS A N 1
ATOM 1534 C CA . CYS A 1 196 ? -8.681 6.579 33.717 1.00 64.00 196 CYS A CA 1
ATOM 1535 C C . CYS A 1 196 ? -8.062 6.787 32.325 1.00 64.00 196 CYS A C 1
ATOM 1537 O O . CYS A 1 196 ? -6.935 6.353 32.108 1.00 64.00 196 CYS A O 1
ATOM 1539 N N . LEU A 1 197 ? -8.773 7.419 31.384 1.00 64.81 197 LEU A N 1
ATOM 1540 C CA . LEU A 1 197 ? -8.415 7.428 29.959 1.00 64.81 197 LEU A CA 1
ATOM 1541 C C . LEU A 1 197 ? -7.840 8.751 29.445 1.00 64.81 197 LEU A C 1
ATOM 1543 O O . LEU A 1 197 ? -7.393 8.806 28.296 1.00 64.81 197 LEU A O 1
ATOM 1547 N N . GLN A 1 198 ? -7.792 9.808 30.263 1.00 54.50 198 GLN A N 1
ATOM 1548 C CA . GLN A 1 198 ? -7.174 11.069 29.843 1.00 54.50 198 GLN A CA 1
ATOM 1549 C C . GLN A 1 198 ? -5.688 10.863 29.511 1.00 54.50 198 GLN A C 1
ATOM 1551 O O . GLN A 1 198 ? -4.870 10.579 30.381 1.00 54.50 198 GLN A O 1
ATOM 1556 N N . GLY A 1 199 ? -5.343 11.019 28.230 1.00 52.50 199 GLY A N 1
ATOM 1557 C CA . GLY A 1 199 ? -3.975 10.854 27.730 1.00 52.50 199 GLY A CA 1
ATOM 1558 C C . GLY A 1 199 ? -3.585 9.418 27.364 1.00 52.50 199 GLY A C 1
ATOM 1559 O O . GLY A 1 199 ? -2.430 9.189 27.009 1.00 52.50 199 GLY A O 1
ATOM 1560 N N . ILE A 1 200 ? -4.513 8.453 27.404 1.00 57.38 200 ILE A N 1
ATOM 1561 C CA . ILE A 1 200 ? -4.237 7.094 26.926 1.00 57.38 200 ILE A CA 1
ATOM 1562 C C . ILE A 1 200 ? -4.350 7.055 25.401 1.00 57.38 200 ILE A C 1
ATOM 1564 O O . ILE A 1 200 ? -5.420 7.227 24.815 1.00 57.38 200 ILE A O 1
ATOM 1568 N N . HIS A 1 201 ? -3.215 6.787 24.760 1.00 56.38 201 HIS A N 1
ATOM 1569 C CA . HIS A 1 201 ? -3.159 6.427 23.353 1.00 56.38 201 HIS A CA 1
ATOM 1570 C C . HIS A 1 201 ? -3.954 5.146 23.120 1.00 56.38 201 HIS A C 1
ATOM 1572 O O . HIS A 1 201 ? -3.726 4.133 23.790 1.00 56.38 201 HIS A O 1
ATOM 1578 N N . SER A 1 202 ? -4.857 5.162 22.141 1.00 52.34 202 SER A N 1
ATOM 1579 C CA . SER A 1 202 ? -5.503 3.930 21.722 1.00 52.34 202 SER A CA 1
ATOM 1580 C C . SER A 1 202 ? -4.455 3.048 21.033 1.00 52.34 202 SER A C 1
ATOM 1582 O O . SER A 1 202 ? -4.046 3.275 19.895 1.00 52.34 202 SER A O 1
ATOM 1584 N N . ASN A 1 203 ? -3.938 2.058 21.759 1.00 46.09 203 ASN A N 1
ATOM 1585 C CA . ASN A 1 203 ? -3.095 1.006 21.198 1.00 46.09 203 ASN A CA 1
ATOM 1586 C C . ASN A 1 203 ? -3.999 -0.102 20.653 1.00 46.09 203 ASN A C 1
ATOM 1588 O O . ASN A 1 203 ? -3.884 -1.265 21.039 1.00 46.09 203 ASN A O 1
ATOM 1592 N N . PHE A 1 204 ? -4.925 0.258 19.758 1.00 48.38 204 PHE A N 1
ATOM 1593 C CA . PHE A 1 204 ? -5.597 -0.735 18.932 1.00 48.38 204 PHE A CA 1
ATOM 1594 C C . PHE A 1 204 ? -4.566 -1.225 17.916 1.00 48.38 204 PHE A C 1
ATOM 1596 O O . PHE A 1 204 ? -4.447 -0.705 16.806 1.00 48.38 204 PHE A O 1
ATOM 1603 N N . TYR A 1 205 ? -3.769 -2.213 18.323 1.00 37.62 205 TYR A N 1
ATOM 1604 C CA . TYR A 1 205 ? -3.066 -3.070 17.384 1.00 37.62 205 TYR A CA 1
ATOM 1605 C C . TYR A 1 205 ? -4.145 -3.800 16.591 1.00 37.62 205 TYR A C 1
ATOM 1607 O O . TYR A 1 205 ? -4.606 -4.869 16.982 1.00 37.62 205 TYR A O 1
ATOM 1615 N N . TRP A 1 206 ? -4.609 -3.190 15.504 1.00 39.00 206 TRP A N 1
ATOM 1616 C CA . TRP A 1 206 ? -5.453 -3.878 14.550 1.00 39.00 206 TRP A CA 1
ATOM 1617 C C . TRP A 1 206 ? -4.661 -5.079 14.029 1.00 39.00 206 TRP A C 1
ATOM 1619 O O . TRP A 1 206 ? -3.711 -4.936 13.256 1.00 39.00 206 TRP A O 1
ATOM 1629 N N . LEU A 1 207 ? -5.064 -6.266 14.484 1.00 30.27 207 LEU A N 1
ATOM 1630 C CA . LEU A 1 207 ? -4.989 -7.504 13.722 1.00 30.27 207 LEU A CA 1
ATOM 1631 C C . LEU A 1 207 ? -5.767 -7.264 12.421 1.00 30.27 207 LEU A C 1
ATOM 1633 O O . LEU A 1 207 ? -6.957 -7.539 12.317 1.00 30.27 207 LEU A O 1
ATOM 1637 N N . LEU A 1 208 ? -5.091 -6.667 11.445 1.00 27.52 208 LEU A N 1
ATOM 1638 C CA . LEU A 1 208 ? -5.488 -6.738 10.049 1.00 27.52 208 LEU A CA 1
ATOM 1639 C C . LEU A 1 208 ? -5.108 -8.140 9.571 1.00 27.52 208 LEU A C 1
ATOM 1641 O O . LEU A 1 208 ? -3.946 -8.396 9.251 1.00 27.52 208 LEU A O 1
ATOM 1645 N N . VAL A 1 209 ? -6.086 -9.043 9.621 1.00 30.00 209 VAL A N 1
ATOM 1646 C CA . VAL A 1 209 ? -6.107 -10.275 8.822 1.00 30.00 209 VAL A CA 1
ATOM 1647 C C . VAL A 1 209 ? -6.619 -9.930 7.427 1.00 30.00 209 VAL A C 1
ATOM 1649 O O . VAL A 1 209 ? -7.567 -9.115 7.340 1.00 30.00 209 VAL A O 1
#

Sequence (209 aa):
MCVRRISGGGTVYHDQGNTNYSVFMPRENFDRDMSAILVSSALNSVGIPATVNKRHDITVDGFKNITSAKGIDSVRSEVTNLINYSPLITHKQFSDSVINKFSSKFGPFKNNINFSDLDQISKIEFTQDTSTLNSYDWLYGQTPEFVFETCLELESANLNLEIKIVVDKGLIKSISIDSKIPEFQLNDLESTANSCLQGIHSNFYWLLV

Secondary structure (DSSP, 8-state):
-----SS-S------TT---------GGG--TTHHHHHHHHHHHHTT--EEE-TTS-EEETTTEES-----SS-----B--GGGT-TT--HHHHHHHHHHHHHHHH---S----TT-HHHHTTSPPSS-HHHHTSHHHHTTTPPPEEEEEEEEEGGGTEEEEEEEEEETTEEEEEEEE-SS-HHHHHHHHHHHHHH-TT-B--------

pLDDT: mean 80.59, std 13.16, range [27.52, 94.94]

Foldseek 3Di:
DFFDDPAAFDDDDDDPLDDDDDDDDPPVPDDLLVLLVLLCQLCVVVVFNWDADPVSFIDGPRFAGDDGDDYPDDPDGHHDGSCVRPVPDDPVSSVVSSQVSCCVVPNDDPDDADPVDVVSVVPDDDPDDPCCRPDLLNRQLPDAWDKDWDWDQDPVVRWIWTWIFIAHSQATPFIAIDIPDDPVVRVVVRVVVNVVRVPDGNPPPPPPD

InterPro domains:
  IPR004143 Biotinyl protein ligase (BPL) and lipoyl protein ligase (LPL), catalytic domain [PF21948] (2-64)
  IPR004143 Biotinyl protein ligase (BPL) and lipoyl protein ligase (LPL), catalytic domain [PS51733] (1-152)
  IPR004562 Lipoyltransferase/lipoate-protein ligase [PTHR12561] (3-64)
  IPR045864 Class II Aminoacyl-tRNA synthetase/Biotinyl protein ligase (BPL) and lipoyl protein ligase (LPL) [G3DSA:3.30.930.10] (1-65)
  IPR045864 Class II Aminoacyl-tRNA synthetase/Biotinyl protein ligase (BPL) and lipoyl protein ligase (LPL) [G3DSA:3.30.930.10] (66-138)
  IPR045864 Class II Aminoacyl-tRNA synthetase/Biotinyl protein ligase (BPL) and lipoyl protein ligase (LPL) [SSF55681] (3-141)

Radius of gyration: 24.13 Å; chains: 1; bounding box: 56×38×63 Å